Protein 4I90 (pdb70)

Nearest PDB structures (foldseek):
  4f2u-assembly1_A  TM=9.969E-01  e=3.982E-63  Staphylococcus aureus subsp. aureus str. Newman
  4rv3-assembly1_A  TM=9.963E-01  e=3.322E-63  Staphylococcus aureus subsp. aureus str. Newman
  4i9t-assembly1_A  TM=9.973E-01  e=7.2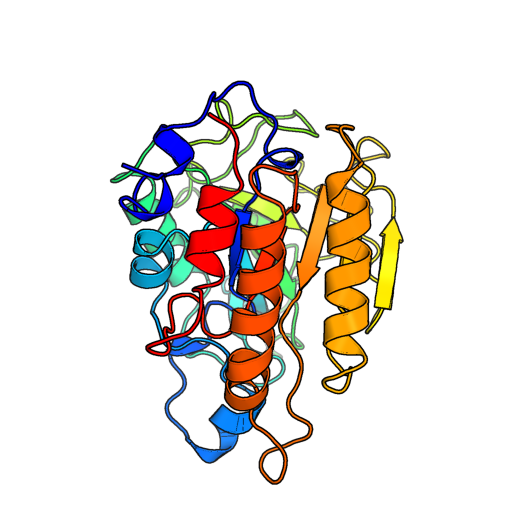92E-63  Staphylococcus aureus subsp. aureus str. Newman
  4f2t-assembly1_A  TM=9.996E-01  e=1.601E-62  Staphylococcus aureus subsp. aureus str. Newman
  4s3g-assembly1_A  TM=9.984E-01  e=2.444E-62  Staphylococcus aureus subsp. aureus str. Newman

B-factor: mean 29.18, std 9.29, range [14.09, 80.5]

Solvent-accessible surface area: 12387 Å² total; per-residue (Å²): 169,56,8,23,140,31,32,54,36,0,1,48,104,16,100,27,46,60,33,0,0,54,0,4,0,0,0,0,25,5,0,0,0,21,33,1,157,65,109,103,60,18,30,78,0,29,0,1,62,54,60,0,46,48,0,0,108,26,0,0,0,1,0,1,0,28,0,57,0,29,27,48,82,74,0,4,2,6,37,22,126,7,85,1,108,13,46,0,16,83,0,0,71,17,0,93,145,3,5,82,56,66,73,60,1,0,0,0,0,1,0,47,92,32,88,99,34,35,115,158,22,115,49,83,8,18,49,0,0,41,72,80,14,28,90,34,112,107,10,124,126,9,5,5,100,26,116,59,32,12,1,27,1,126,59,0,55,25,64,0,0,1,1,0,35,30,27,38,3,145,5,164,8,6,0,0,8,35,92,95,6,16,148,56,39,101,48,24,67,26,109,24,136,3,17,147,40,54,0,35,0,25,0,0,8,16,79,132,22,132,58,99,104,0,15,102,6,0,69,85,6,3,58,102,0,99,118,24,112,67,86,43,17,0,5,0,0,4,2,6,3,46,14,58,24,50,119,115,43,28,5,69,94,9,5,25,116,1,3,12,46,0,0,128,31,3,120,92,49,37,91,20,34,5,0,0,0,0,0,2,16,0,15,77,81,43,130,86,144,45,29,4,3,31,17,0,1,31,3,6,125,141

Organism: Staphylococcus aureus (strain Newman) (NCBI:txid426430)

Radius of gyration: 17.8 Å; Cα contacts (8 Å, |Δi|>4): 716; chains: 1; bounding box: 43×52×42 Å

InterPro domains:
  IPR000909 Phosphatidylinositol-specific phospholipase C, X domain [PF00388] (35-176)
  IPR000909 Phosphatidylinositol-specific phospholipase C, X domain [SM00148] (25-176)
  IPR017946 PLC-like phosphodiesterase, TIM beta/alpha-barrel domain superfamily [G3DSA:3.20.20.190] (11-312)
  IPR017946 PLC-like phosphodiesterase, TIM beta/alpha-barrel domain superfamily [SSF51695] (13-298)
  IPR051057 Phosphoinositide phospholipase C domain-containing protein [PTHR13593] (13-306)

Foldseek 3Di:
DFLQVQQLASLLPDDQQAFPLQALAEAAALQLQLQDDPVLQQLFFHFANDHLLRLNRNNHAEYEFEFAAAELQWTFTGSQVHTSPGTVVVNLVSLLVSCVVRQLGAHEYEYHYRYYYDPNHDDQPQVNCVVNPVVNPVCVPAAQQDQDQGDTSVSGGSHYAYQYHHAAHCRRTHWQDHGGRDDDDPLAFDWDAGPVNQAIETEHCNQADDQVVLLVSLVVLQVVQQPDPDSRYAYEYESFHGFPHSVGGGSVNSLVPSQQVVLVVLVVVAQGRRGYYYGTHQPDDDPPGGGNNSSSSSNHDD

Sequence (302 aa):
DSLSKSPENWMSKLDDGKHLTEINIPGSHDSGSFTLKDPVKSVWAKTQDKDYLTQMKSGVRFFDIRGRASADNMMISVHHGMMVYLHHELGKFLDDAKYYLSSAYPNETTIVMSMKKDYDSDSKVTKTFEEEIFREYYYNNPQYQNLFYTGSNANPTLKEETKGKIVLFNRMGGTYIKSGYGADTSGIQWADNATFETKINNNGSLNNLKVQDEYKDYYDDKKVEAVKNLLAKAKTDSNKDNVYVNFLSVASGGSAFFNSTYYYASYINPEIAKTIKANGKARTGWLIVDYAGYTWPGYDDIVSEIIDSNKL

Structure (mmCIF, N/CA/C/O backbone):
data_4I90
#
_entry.id   4I90
#
_cell.length_a   85.983
_cell.length_b   57.583
_cell.length_c   61.694
_cell.angle_alpha   90.00
_cell.angle_beta   90.00
_cell.angle_gamma   90.00
#
_symmetry.space_group_name_H-M   'P 21 21 21'
#
loop_
_entity.id
_entity.type
_entity.pdbx_description
1 polymer '1-phosphatidylinositol phosphodiesterase'
2 non-polymer 'ACETATE ION'
3 non-polymer 'CHOLINE ION'
4 non-polymer 'CHLORIDE ION'
5 water water
#
loop_
_atom_site.group_PDB
_atom_site.id
_atom_site.type_symbol
_atom_site.label_atom_id
_atom_site.label_alt_id
_atom_site.label_comp_id
_atom_site.label_asym_id
_atom_site.label_entity_id
_atom_site.label_seq_id
_atom_site.pdbx_PDB_ins_code
_atom_site.Cartn_x
_atom_site.Cartn_y
_atom_site.Cartn_z
_atom_site.occupancy
_atom_site.B_iso_or_equiv
_atom_site.auth_seq_id
_atom_site.auth_comp_id
_atom_site.auth_asym_id
_atom_site.auth_atom_id
_atom_site.pdbx_PDB_model_num
ATOM 1 N N . ASP A 1 2 ? -4.514 90.804 6.861 1.00 55.40 2 ASP A N 1
ATOM 2 C CA . ASP A 1 2 ? -3.288 90.101 7.381 1.00 50.11 2 ASP A CA 1
ATOM 3 C C . ASP A 1 2 ? -2.470 89.235 6.353 1.00 49.94 2 ASP A C 1
ATOM 4 O O . ASP A 1 2 ? -3.019 88.489 5.546 1.00 46.34 2 ASP A O 1
ATOM 9 N N . SER A 1 3 ? -1.146 89.327 6.393 1.00 43.19 3 SER A N 1
ATOM 10 C CA . SER A 1 3 ? -0.335 88.476 5.513 1.00 37.65 3 SER A CA 1
ATOM 11 C C . SER A 1 3 ? -0.467 86.977 5.867 1.00 32.14 3 SER A C 1
ATOM 12 O O . SER A 1 3 ? -0.874 86.606 6.977 1.00 32.13 3 SER A O 1
ATOM 15 N N . LEU A 1 4 ? -0.120 86.114 4.905 1.00 33.82 4 LEU A N 1
ATOM 16 C CA . LEU A 1 4 ? -0.312 84.672 5.091 1.00 28.63 4 LEU A CA 1
ATOM 17 C C . LEU A 1 4 ? 0.450 84.123 6.313 1.00 25.02 4 LEU A C 1
ATOM 18 O O . LEU A 1 4 ? -0.002 83.190 6.905 1.00 28.89 4 LEU A O 1
ATOM 23 N N . SER A 1 5 ? 1.640 84.638 6.549 1.00 28.41 5 SER A N 1
ATOM 24 C CA . SER A 1 5 ? 2.498 84.180 7.655 1.00 29.21 5 SER A CA 1
ATOM 25 C C . SER A 1 5 ? 1.942 84.447 9.035 1.00 29.22 5 SER A C 1
ATOM 26 O O . SER A 1 5 ? 2.353 83.810 9.972 1.00 26.21 5 SER A O 1
ATOM 29 N N . LYS A 1 6 ? 0.942 85.327 9.128 1.00 30.17 6 LYS A N 1
ATOM 30 C CA . LYS A 1 6 ? 0.241 85.511 10.413 1.00 32.90 6 LYS A CA 1
ATOM 31 C C . LYS A 1 6 ? -0.634 84.305 10.732 1.00 33.36 6 LYS A C 1
ATOM 32 O O . LYS A 1 6 ? -1.054 84.133 11.889 1.00 36.72 6 LYS A O 1
ATOM 38 N N . SER A 1 7 ? -0.961 83.479 9.751 1.00 30.75 7 SER A N 1
ATOM 39 C CA . SER A 1 7 ? -1.755 82.296 10.083 1.00 30.93 7 SER A CA 1
ATOM 40 C C . SER A 1 7 ? -1.068 81.039 9.514 1.00 29.45 7 SER A C 1
ATOM 41 O O . SER A 1 7 ? -1.544 80.348 8.544 1.00 30.16 7 SER A O 1
ATOM 44 N N . PRO A 1 8 ? 0.100 80.720 10.098 1.00 28.19 8 PRO A N 1
ATOM 45 C CA . PRO A 1 8 ? 0.889 79.615 9.492 1.00 26.14 8 PRO A CA 1
ATOM 46 C C . PRO A 1 8 ? 0.300 78.245 9.642 1.00 25.94 8 PRO A C 1
ATOM 47 O O . PRO A 1 8 ? 0.685 77.332 8.852 1.00 25.79 8 PRO A O 1
ATOM 51 N N . GLU A 1 9 ? -0.685 78.034 10.529 1.00 24.76 9 GLU A N 1
ATOM 52 C CA . GLU A 1 9 ? -1.236 76.732 10.600 1.00 23.14 9 GLU A CA 1
ATOM 53 C C . GLU A 1 9 ? -2.103 76.310 9.385 1.00 23.86 9 GLU A C 1
ATOM 54 O O . GLU A 1 9 ? -2.330 75.087 9.202 1.00 27.61 9 GLU A O 1
ATOM 60 N N . ASN A 1 10 ? -2.591 77.305 8.608 1.00 24.80 10 ASN A N 1
ATOM 61 C CA . ASN A 1 10 ? -3.515 76.972 7.523 1.00 26.26 10 ASN A CA 1
ATOM 62 C C . ASN A 1 10 ? -3.263 77.858 6.304 1.00 25.27 10 ASN A C 1
ATOM 63 O O . ASN A 1 10 ? -4.169 78.224 5.534 1.00 23.90 10 ASN A O 1
ATOM 68 N N . TRP A 1 11 ? -1.985 78.183 6.064 1.00 22.70 11 TRP A N 1
ATOM 69 C CA . TRP A 1 11 ? -1.653 79.067 4.986 1.00 23.75 11 TRP A CA 1
ATOM 70 C C . TRP A 1 11 ? -2.009 78.526 3.578 1.00 22.47 11 TRP A C 1
ATOM 71 O O . TRP A 1 11 ? -2.395 79.335 2.697 1.00 21.15 11 TRP A O 1
ATOM 82 N N . MET A 1 12 ? -1.890 77.203 3.366 1.00 22.69 12 MET A N 1
ATOM 83 C CA . MET A 1 12 ? -2.294 76.630 2.055 1.00 20.34 12 MET A CA 1
ATOM 84 C C . MET A 1 12 ? -3.753 76.773 1.763 1.00 23.29 12 MET A C 1
ATOM 85 O O . MET A 1 12 ? -4.072 76.901 0.560 1.00 22.48 12 MET A O 1
ATOM 90 N N . SER A 1 13 ? -4.536 76.854 2.815 1.00 23.12 13 SER A N 1
ATOM 91 C CA . SER A 1 13 ? -6.004 76.932 2.660 1.00 23.71 13 SER A CA 1
ATOM 92 C C . SER A 1 13 ? -6.309 78.285 2.015 1.00 24.28 13 SER A C 1
ATOM 93 O O . SER A 1 13 ? -7.447 78.427 1.448 1.00 24.69 13 SER A O 1
ATOM 96 N N . LYS A 1 14 ? -5.417 79.282 2.110 1.00 24.03 14 LYS A N 1
ATOM 97 C CA . LYS A 1 14 ? -5.668 80.614 1.515 1.00 23.75 14 LYS A CA 1
ATOM 98 C C . LYS A 1 14 ? -5.294 80.774 0.034 1.00 26.18 14 LYS A C 1
ATOM 99 O O . LYS A 1 14 ? -5.491 81.857 -0.586 1.00 28.01 14 LYS A O 1
ATOM 105 N N . LEU A 1 15 ? -4.696 79.743 -0.554 1.00 23.55 15 LEU A N 1
ATOM 106 C CA . LEU A 1 15 ? -4.193 79.845 -1.918 1.00 25.27 15 LEU A CA 1
ATOM 107 C C . LEU A 1 15 ? -5.233 79.270 -2.863 1.00 24.25 15 LEU A C 1
ATOM 108 O O . LEU A 1 15 ? -6.189 78.573 -2.466 1.00 28.24 15 LEU A O 1
ATOM 113 N N . ASP A 1 16 ? -4.978 79.549 -4.130 1.00 28.04 16 ASP A N 1
ATOM 114 C CA . ASP A 1 16 ? -5.857 79.037 -5.189 1.00 28.01 16 ASP A CA 1
ATOM 115 C C . ASP A 1 16 ? -5.415 77.554 -5.348 1.00 25.45 16 ASP A C 1
ATOM 116 O O . ASP A 1 16 ? -4.269 77.275 -5.711 1.00 27.95 16 ASP A O 1
ATOM 121 N N . ASP A 1 17 ? -6.321 76.609 -5.080 1.00 24.15 17 ASP A N 1
ATOM 122 C CA . ASP A 1 17 ? -5.981 75.157 -5.126 1.00 24.68 17 ASP A CA 1
ATOM 123 C C . ASP A 1 17 ? -5.850 74.598 -6.528 1.00 23.73 17 ASP A C 1
ATOM 124 O O . ASP A 1 17 ? -5.480 73.421 -6.698 1.00 23.35 17 ASP A O 1
ATOM 129 N N . GLY A 1 18 ? -6.050 75.443 -7.562 1.00 27.18 18 GLY A N 1
ATOM 130 C CA . GLY A 1 18 ? -5.675 75.034 -8.914 1.00 27.42 18 GLY A CA 1
ATOM 131 C C . GLY A 1 18 ? -4.176 75.088 -9.209 1.00 26.18 18 GLY A C 1
ATOM 132 O O . GLY A 1 18 ? -3.706 74.580 -10.255 1.00 31.46 18 GLY A O 1
ATOM 133 N N . LYS A 1 19 ? -3.396 75.700 -8.302 1.00 25.78 19 LYS A N 1
ATOM 134 C CA . LYS A 1 19 ? -1.932 75.780 -8.458 1.00 26.72 19 LYS A CA 1
ATOM 135 C C . LYS A 1 19 ? -1.386 74.345 -8.384 1.00 26.79 19 LYS A C 1
ATOM 136 O O . LYS A 1 19 ? -1.850 73.514 -7.587 1.00 24.90 19 LYS A O 1
ATOM 142 N N . HIS A 1 20 ? -0.389 74.064 -9.200 1.00 24.21 20 HIS A N 1
ATOM 143 C CA . HIS A 1 20 ? 0.446 72.871 -9.020 1.00 23.35 20 HIS A CA 1
ATOM 144 C C . HIS A 1 20 ? 1.308 73.059 -7.820 1.00 19.55 20 HIS A C 1
ATOM 145 O O . HIS A 1 20 ? 1.799 74.169 -7.571 1.00 21.83 20 HIS A O 1
ATOM 152 N N . LEU A 1 21 ? 1.617 71.946 -7.137 1.00 20.58 21 LEU A N 1
ATOM 153 C CA . LEU A 1 21 ? 2.443 72.155 -5.899 1.00 21.24 21 LEU A CA 1
ATOM 154 C C . LEU A 1 21 ? 3.789 72.751 -6.216 1.00 19.91 21 LEU A C 1
ATOM 155 O O . LEU A 1 21 ? 4.367 73.431 -5.374 1.00 23.08 21 LEU A O 1
ATOM 160 N N . THR A 1 22 ? 4.317 72.413 -7.413 1.00 20.93 22 THR A N 1
ATOM 161 C CA . THR A 1 22 ? 5.625 72.942 -7.811 1.00 20.08 22 THR A CA 1
ATOM 162 C C . THR A 1 22 ? 5.666 74.458 -7.878 1.00 20.70 22 THR A C 1
ATOM 163 O O . THR A 1 22 ? 6.714 75.061 -7.690 1.00 23.94 22 THR A O 1
ATOM 167 N N . GLU A 1 23 ? 4.484 75.058 -8.085 1.00 22.66 23 GLU A N 1
ATOM 168 C CA . GLU A 1 23 ? 4.377 76.505 -8.184 1.00 23.52 23 GLU A CA 1
ATOM 169 C C . GLU A 1 23 ? 4.185 77.212 -6.857 1.00 22.02 23 GLU A C 1
ATOM 170 O O . GLU A 1 23 ? 4.235 78.479 -6.807 1.00 24.90 23 GLU A O 1
ATOM 176 N N . ILE A 1 24 ? 3.987 76.433 -5.781 1.00 20.26 24 ILE A N 1
ATOM 177 C CA . ILE A 1 24 ? 3.798 76.995 -4.410 1.00 20.80 24 ILE A CA 1
ATOM 178 C C . ILE A 1 24 ? 5.178 77.133 -3.806 1.00 23.33 24 ILE A C 1
ATOM 179 O O . ILE A 1 24 ? 6.047 76.248 -4.038 1.00 21.19 24 ILE A O 1
ATOM 184 N N . ASN A 1 25 ? 5.392 78.210 -3.049 1.00 22.14 25 ASN A N 1
ATOM 185 C CA . ASN A 1 25 ? 6.680 78.437 -2.357 1.00 21.42 25 ASN A CA 1
ATOM 186 C C . ASN A 1 25 ? 6.494 77.793 -0.995 1.00 23.81 25 ASN A C 1
ATOM 187 O O . ASN A 1 25 ? 5.650 78.212 -0.206 1.00 23.10 25 ASN A O 1
ATOM 192 N N . ILE A 1 26 ? 7.218 76.691 -0.774 1.00 21.64 26 ILE A N 1
ATOM 193 C CA . ILE A 1 26 ? 6.954 75.829 0.399 1.00 19.59 26 ILE A CA 1
ATOM 194 C C . ILE A 1 26 ? 8.149 75.855 1.350 1.00 21.48 26 ILE A C 1
ATOM 195 O O . ILE A 1 26 ? 9.261 75.541 0.902 1.00 21.30 26 ILE A O 1
ATOM 200 N N . PRO A 1 27 ? 7.891 76.058 2.630 1.00 19.94 27 PRO A N 1
ATOM 201 C CA . PRO A 1 27 ? 9.035 75.918 3.599 1.00 20.55 27 PRO A CA 1
ATOM 202 C C . PRO A 1 27 ? 9.132 74.427 3.997 1.00 19.54 27 PRO A C 1
ATOM 203 O O . PRO A 1 27 ? 8.097 73.721 4.242 1.00 19.40 27 PRO A O 1
ATOM 207 N N . GLY A 1 28 ? 10.370 73.905 4.001 1.00 19.15 28 GLY A N 1
ATOM 208 C CA . GLY A 1 28 ? 10.562 72.574 4.506 1.00 18.79 28 GLY A CA 1
ATOM 209 C C . GLY A 1 28 ? 11.566 72.563 5.664 1.00 18.87 28 GLY A C 1
ATOM 210 O O . GLY A 1 28 ? 12.295 73.521 5.885 1.00 20.35 28 GLY A O 1
ATOM 211 N N . SER A 1 29 ? 11.628 71.413 6.334 1.00 17.66 29 SER A N 1
ATOM 212 C CA . SER A 1 29 ? 12.626 71.253 7.385 1.00 18.53 29 SER A CA 1
ATOM 213 C C . SER A 1 29 ? 13.577 70.101 7.011 1.00 16.59 29 SER A C 1
ATOM 214 O O . SER A 1 29 ? 13.172 69.004 6.686 1.00 19.20 29 SER A O 1
ATOM 217 N N . HIS A 1 30 ? 14.886 70.401 7.152 1.00 17.94 30 HIS A N 1
ATOM 218 C CA . HIS A 1 30 ? 15.926 69.451 6.860 1.00 17.47 30 HIS A CA 1
ATOM 219 C C . HIS A 1 30 ? 16.122 68.496 8.051 1.00 19.54 30 HIS A C 1
ATOM 220 O O . HIS A 1 30 ? 16.191 68.926 9.198 1.00 20.69 30 HIS A O 1
ATOM 227 N N . ASP A 1 31 ? 16.138 67.192 7.772 1.00 17.98 31 ASP A N 1
ATOM 228 C CA . ASP A 1 31 ? 16.207 66.108 8.824 1.00 19.32 31 ASP A CA 1
ATOM 229 C C . ASP A 1 31 ? 15.238 66.444 9.982 1.00 20.90 31 ASP A C 1
ATOM 230 O O . ASP A 1 31 ? 15.583 66.627 11.172 1.00 21.73 31 ASP A O 1
ATOM 235 N N . SER A 1 32 ? 13.961 66.585 9.568 1.00 20.08 32 SER A N 1
ATOM 236 C CA . SER A 1 32 ? 12.853 67.030 10.376 1.00 20.90 32 SER A CA 1
ATOM 237 C C . SER A 1 32 ? 12.799 66.447 11.759 1.00 20.19 32 SER A C 1
ATOM 238 O O . SER A 1 32 ? 12.399 67.158 12.680 1.00 21.15 32 SER A O 1
ATOM 241 N N . GLY A 1 33 ? 13.096 65.138 11.859 1.00 20.13 33 GLY A N 1
ATOM 242 C CA . GLY A 1 33 ? 12.839 64.416 13.138 1.00 20.62 33 GLY A CA 1
ATOM 243 C C . GLY A 1 33 ? 13.958 64.551 14.164 1.00 22.64 33 GLY A C 1
ATOM 244 O O . GLY A 1 33 ? 13.888 63.858 15.169 1.00 22.98 33 GLY A O 1
ATOM 245 N N . SER A 1 34 ? 14.960 65.375 13.914 1.00 23.21 34 SER A N 1
ATOM 246 C CA . SER A 1 34 ? 16.068 65.458 14.827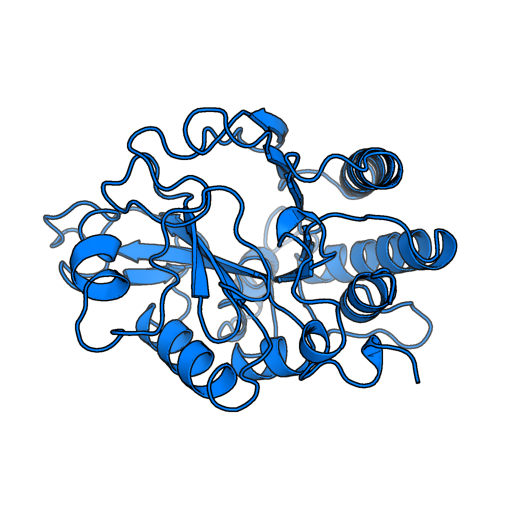 1.00 23.93 34 SER A CA 1
ATOM 247 C C . SER A 1 34 ? 15.800 66.262 16.089 1.00 25.82 34 SER A C 1
ATOM 248 O O . SER A 1 34 ? 16.756 66.494 16.877 1.00 25.41 34 SER A O 1
ATOM 251 N N . PHE A 1 35 ? 14.586 66.788 16.251 1.00 21.08 35 PHE A N 1
ATOM 252 C CA . PHE A 1 35 ? 14.247 67.620 17.447 1.00 23.97 35 PHE A CA 1
ATOM 253 C C . PHE A 1 35 ? 14.398 66.799 18.752 1.00 26.08 35 PHE A C 1
ATOM 254 O O . PHE A 1 35 ? 14.457 67.402 19.832 1.00 26.34 35 PHE A O 1
ATOM 262 N N . THR A 1 36 ? 14.389 65.470 18.623 1.00 23.77 36 THR A N 1
ATOM 263 C CA . THR A 1 36 ? 14.482 64.564 19.805 1.00 23.31 36 THR A CA 1
ATOM 264 C C . THR A 1 36 ? 15.896 64.626 20.459 1.00 25.58 36 THR A C 1
ATOM 265 O O . THR A 1 36 ? 16.039 64.164 21.594 1.00 26.05 36 THR A O 1
ATOM 269 N N . LEU A 1 37 ? 16.908 65.076 19.730 1.00 25.68 37 LEU A N 1
ATOM 270 C CA . LEU A 1 37 ? 18.307 64.950 20.272 1.00 26.74 37 LEU A CA 1
ATOM 271 C C . LEU A 1 37 ? 18.567 65.959 21.405 1.00 28.65 37 LEU A C 1
ATOM 272 O O . LEU A 1 37 ? 18.272 67.144 21.280 1.00 27.86 37 LEU A O 1
ATOM 277 N N . LYS A 1 38 ? 19.187 65.464 22.516 1.00 25.35 38 LYS A N 1
ATOM 278 C CA . LYS A 1 38 ? 19.435 66.265 23.717 1.00 26.65 38 LYS A CA 1
ATOM 279 C C . LYS A 1 38 ? 20.932 66.266 24.128 1.00 27.59 38 LYS A C 1
ATOM 280 O O . LYS A 1 38 ? 21.370 67.150 24.885 1.00 30.04 38 LYS A O 1
ATOM 286 N N . ASP A 1 39 ? 21.702 65.351 23.542 1.00 26.17 39 ASP A N 1
ATOM 287 C CA . ASP A 1 39 ? 23.169 65.236 23.779 1.00 26.77 39 ASP A CA 1
ATOM 288 C C . ASP A 1 39 ? 23.862 66.459 23.211 1.00 29.46 39 ASP A C 1
ATOM 289 O O . ASP A 1 39 ? 23.869 66.646 22.002 1.00 28.62 39 ASP A O 1
ATOM 294 N N . PRO A 1 40 ? 24.461 67.340 24.058 1.00 28.54 40 PRO A N 1
ATOM 295 C CA . PRO A 1 40 ? 24.939 68.577 23.421 1.00 29.02 40 PRO A CA 1
ATOM 296 C C . PRO A 1 40 ? 26.180 68.434 22.592 1.00 31.75 40 PRO A C 1
ATOM 297 O O . PRO A 1 40 ? 26.468 69.307 21.763 1.00 32.53 40 PRO A O 1
ATOM 301 N N . VAL A 1 41 ? 26.927 67.344 22.796 1.00 28.47 41 VAL A N 1
ATOM 302 C CA . VAL A 1 41 ? 28.131 67.156 21.968 1.00 22.23 41 VAL A CA 1
ATOM 303 C C . VAL A 1 41 ? 27.710 66.666 20.556 1.00 25.95 41 VAL A C 1
ATOM 304 O O . VAL A 1 41 ? 28.255 67.148 19.520 1.00 29.11 41 VAL A O 1
ATOM 308 N N . LYS A 1 42 ? 26.839 65.668 20.571 1.00 26.38 42 LYS A N 1
ATOM 309 C CA . LYS A 1 42 ? 26.450 64.994 19.329 1.00 29.26 42 LYS A CA 1
ATOM 310 C C . LYS A 1 42 ? 25.540 66.010 18.625 1.00 28.86 42 LYS A C 1
ATOM 311 O O . LYS A 1 42 ? 25.575 66.082 17.355 1.00 28.90 42 LYS A O 1
ATOM 317 N N . SER A 1 43 ? 24.768 66.787 19.401 1.00 24.88 43 SER A N 1
ATOM 318 C CA . SER A 1 43 ? 23.822 67.783 18.710 1.00 25.78 43 SER A CA 1
ATOM 319 C C . SER A 1 43 ? 24.502 68.833 17.843 1.00 30.56 43 SER A C 1
ATOM 320 O O . SER A 1 43 ? 23.908 69.297 16.863 1.00 25.18 43 SER A O 1
ATOM 323 N N . VAL A 1 44 ? 25.763 69.205 18.116 1.00 26.30 44 VAL A N 1
ATOM 324 C CA . VAL A 1 44 ? 26.500 70.136 17.261 1.00 23.58 44 VAL A CA 1
ATOM 325 C C . VAL A 1 44 ? 26.369 69.820 15.759 1.00 26.86 44 VAL A C 1
ATOM 326 O O . VAL A 1 44 ? 26.171 70.739 14.950 1.00 27.62 44 VAL A O 1
ATOM 330 N N . TRP A 1 45 ? 26.486 68.533 15.436 1.00 25.20 45 TRP A N 1
ATOM 331 C CA . TRP A 1 45 ? 26.497 68.083 14.041 1.00 25.03 45 TRP A CA 1
ATOM 332 C C . TRP A 1 45 ? 25.257 67.294 13.652 1.00 25.22 45 TRP A C 1
ATOM 333 O O . TRP A 1 45 ? 24.978 67.183 12.457 1.00 26.61 45 TRP A O 1
ATOM 344 N N . ALA A 1 46 ? 24.636 66.602 14.609 1.00 24.72 46 ALA A N 1
ATOM 345 C CA . ALA A 1 46 ? 23.532 65.687 14.280 1.00 23.46 46 ALA A CA 1
ATOM 346 C C . ALA A 1 46 ? 22.155 66.327 14.435 1.00 22.56 46 ALA A C 1
ATOM 347 O O . ALA A 1 46 ? 21.176 65.810 13.880 1.00 24.09 46 ALA A O 1
ATOM 349 N N . LYS A 1 47 ? 22.043 67.383 15.221 1.00 22.18 47 LYS A N 1
ATOM 350 C CA . LYS A 1 47 ? 20.724 67.961 15.456 1.00 22.14 47 LYS A CA 1
ATOM 351 C C . LYS A 1 47 ? 20.492 69.141 14.499 1.00 22.55 47 LYS A C 1
ATOM 352 O O . LYS A 1 47 ? 21.386 69.938 14.234 1.00 24.19 47 LYS A O 1
ATOM 358 N N . THR A 1 48 ? 19.271 69.203 13.894 1.00 21.87 48 THR A N 1
ATOM 359 C CA . THR A 1 48 ? 18.980 70.222 12.906 1.00 19.72 48 THR A CA 1
ATOM 360 C C . THR A 1 48 ? 17.619 70.883 13.122 1.00 21.14 48 THR A C 1
ATOM 361 O O . THR A 1 48 ? 17.288 71.798 12.345 1.00 21.52 48 THR A O 1
ATOM 365 N N . GLN A 1 49 ? 16.885 70.479 14.148 1.00 22.92 49 GLN A N 1
ATOM 366 C CA . GLN A 1 49 ? 15.581 71.136 14.472 1.00 21.40 49 GLN A CA 1
ATOM 367 C C . GLN A 1 49 ? 15.405 71.115 15.967 1.00 22.51 49 GLN A C 1
ATOM 368 O O . GLN A 1 49 ? 15.851 70.162 16.650 1.00 23.93 49 GLN A O 1
ATOM 374 N N . ASP A 1 50 ? 14.663 72.078 16.460 1.00 23.68 50 ASP A N 1
ATOM 375 C CA . ASP A 1 50 ? 14.255 71.922 17.869 1.00 25.17 50 ASP A CA 1
ATOM 376 C C . ASP A 1 50 ? 12.752 71.846 18.137 1.00 26.73 50 ASP A C 1
ATOM 377 O O . ASP A 1 50 ? 12.359 71.634 19.309 1.00 30.43 50 ASP A O 1
ATOM 382 N N . LYS A 1 51 ? 11.916 72.002 17.117 1.00 23.03 51 LYS A N 1
ATOM 383 C CA . LYS A 1 51 ? 10.447 71.831 17.238 1.00 24.46 51 LYS A CA 1
ATOM 384 C C . LYS A 1 51 ? 9.988 70.458 16.806 1.00 23.50 51 LYS A C 1
ATOM 385 O O . LYS A 1 51 ? 10.574 69.905 15.862 1.00 23.73 51 LYS A O 1
ATOM 391 N N . ASP A 1 52 ? 8.990 69.882 17.479 1.00 22.40 52 ASP A N 1
ATOM 392 C CA . ASP A 1 52 ? 8.503 68.540 17.103 1.00 21.36 52 ASP A CA 1
ATOM 393 C C . ASP A 1 52 ? 7.675 68.692 15.774 1.00 19.60 52 ASP A C 1
ATOM 394 O O . ASP A 1 52 ? 7.489 69.833 15.256 1.00 22.16 52 ASP A O 1
ATOM 399 N N . TYR A 1 53 ? 7.270 67.542 15.226 1.00 23.12 53 TYR A N 1
ATOM 400 C CA . TYR A 1 53 ? 6.579 67.546 13.923 1.00 21.54 53 TYR A CA 1
ATOM 401 C C . TYR A 1 53 ? 5.323 68.394 13.987 1.00 22.04 53 TYR A C 1
ATOM 402 O O . TYR A 1 53 ? 5.090 69.264 13.067 1.00 22.63 53 TYR A O 1
ATOM 411 N N . LEU A 1 54 ? 4.458 68.171 14.996 1.00 23.35 54 LEU A N 1
ATOM 412 C CA . LEU A 1 54 ? 3.222 68.987 15.025 1.00 23.36 54 LEU A CA 1
ATOM 413 C C . LEU A 1 54 ? 3.473 70.489 15.158 1.00 22.75 54 LEU A C 1
ATOM 414 O O . LEU A 1 54 ? 2.756 71.310 14.586 1.00 23.69 54 LEU A O 1
ATOM 419 N N . THR A 1 55 ? 4.502 70.887 15.910 1.00 21.02 55 THR A N 1
ATOM 420 C CA . THR A 1 55 ? 4.850 72.288 16.103 1.00 21.64 55 THR A CA 1
ATOM 421 C C . THR A 1 55 ? 5.440 72.875 14.798 1.00 21.43 55 THR A C 1
ATOM 422 O O . THR A 1 55 ? 5.084 73.964 14.406 1.00 24.61 55 THR A O 1
ATOM 426 N N . GLN A 1 56 ? 6.261 72.083 14.093 1.00 23.67 56 GLN A N 1
ATOM 427 C CA . GLN A 1 56 ? 6.746 72.507 12.773 1.00 22.76 56 GLN A CA 1
ATOM 428 C C . GLN A 1 56 ? 5.525 72.750 11.853 1.00 21.11 56 GLN A C 1
ATOM 429 O O . GLN A 1 56 ? 5.532 73.749 11.130 1.00 22.39 56 GLN A O 1
ATOM 435 N N . MET A 1 57 ? 4.568 71.843 11.854 1.00 19.82 57 MET A N 1
ATOM 436 C CA . MET A 1 57 ? 3.351 71.980 10.991 1.00 19.92 57 MET A CA 1
ATOM 437 C C . MET A 1 57 ? 2.550 73.256 11.338 1.00 20.52 57 MET A C 1
ATOM 438 O O . MET A 1 57 ? 2.213 74.082 10.456 1.00 22.29 57 MET A O 1
ATOM 443 N N . LYS A 1 58 ? 2.403 73.513 12.646 1.00 22.45 58 LYS A N 1
ATOM 444 C CA . LYS A 1 58 ? 1.625 74.675 13.051 1.00 23.92 58 LYS A CA 1
ATOM 445 C C . LYS A 1 58 ? 2.339 75.934 12.728 1.00 23.36 58 LYS A C 1
ATOM 446 O O . LYS A 1 58 ? 1.738 76.968 12.596 1.00 25.90 58 LYS A O 1
ATOM 452 N N . SER A 1 59 ? 3.693 75.846 12.600 1.00 22.76 59 SER A N 1
ATOM 453 C CA . SER A 1 59 ? 4.556 76.915 12.202 1.00 21.12 59 SER A CA 1
ATOM 454 C C . SER A 1 59 ? 4.672 77.086 10.675 1.00 19.47 59 SER A C 1
ATOM 455 O O . SER A 1 59 ? 5.336 78.034 10.254 1.00 22.39 59 SER A O 1
ATOM 458 N N . GLY A 1 60 ? 3.942 76.241 9.904 1.00 21.41 60 GLY A N 1
ATOM 459 C CA . GLY A 1 60 ? 3.855 76.475 8.445 1.00 22.08 60 GLY A CA 1
ATOM 460 C C . GLY A 1 60 ? 4.741 75.547 7.601 1.00 20.77 60 GLY A C 1
ATOM 461 O O . GLY A 1 60 ? 4.743 75.696 6.362 1.00 20.36 60 GLY A O 1
ATOM 462 N N . VAL A 1 61 ? 5.485 74.616 8.253 1.00 20.03 61 VAL A N 1
ATOM 463 C CA . VAL A 1 61 ? 6.374 73.749 7.432 1.00 20.51 61 VAL A CA 1
ATOM 464 C C . VAL A 1 61 ? 5.527 72.766 6.710 1.00 18.36 61 VAL A C 1
ATOM 465 O O . VAL A 1 61 ? 4.578 72.170 7.319 1.00 19.16 61 VAL A O 1
ATOM 469 N N . ARG A 1 62 ? 5.747 72.601 5.377 1.00 17.50 62 ARG A N 1
ATOM 470 C CA . ARG A 1 62 ? 4.938 71.604 4.701 1.00 18.40 62 ARG A CA 1
ATOM 471 C C . ARG A 1 62 ? 5.753 70.519 3.973 1.00 20.38 62 ARG A C 1
ATOM 472 O O . ARG A 1 62 ? 5.135 69.511 3.514 1.00 22.33 62 ARG A O 1
ATOM 480 N N . PHE A 1 63 ? 7.080 70.692 3.869 1.00 18.48 63 PHE A N 1
ATOM 481 C CA . PHE A 1 63 ? 7.897 69.641 3.234 1.00 17.58 63 PHE A CA 1
ATOM 482 C C . PHE A 1 63 ? 8.747 69.082 4.361 1.00 19.02 63 PHE A C 1
ATOM 483 O O . PHE A 1 63 ? 9.437 69.868 5.088 1.00 18.77 63 PHE A O 1
ATOM 491 N N . PHE A 1 64 ? 8.648 67.799 4.560 1.00 18.15 64 PHE A N 1
ATOM 492 C CA . PHE A 1 64 ? 9.413 67.148 5.631 1.00 18.70 64 PHE A CA 1
ATOM 493 C C . PHE A 1 64 ? 10.430 66.184 4.996 1.00 17.86 64 PHE A C 1
ATOM 494 O O . PHE A 1 64 ? 10.109 65.395 4.154 1.00 20.00 64 PHE A O 1
ATOM 502 N N . ASP A 1 65 ? 11.684 66.346 5.448 1.00 17.17 65 ASP A N 1
ATOM 503 C CA . ASP A 1 65 ? 12.812 65.547 4.959 1.00 17.58 65 ASP A CA 1
ATOM 504 C C . ASP A 1 65 ? 13.017 64.439 5.983 1.00 20.00 65 ASP A C 1
ATOM 505 O O . ASP A 1 65 ? 13.629 64.649 7.020 1.00 19.53 65 ASP A O 1
ATOM 510 N N . ILE A 1 66 ? 12.517 63.256 5.650 1.00 18.04 66 ILE A N 1
ATOM 511 C CA . ILE A 1 66 ? 12.628 62.110 6.517 1.00 19.32 66 ILE A CA 1
ATOM 512 C C . ILE A 1 66 ? 13.662 61.158 5.939 1.00 18.68 66 ILE A C 1
ATOM 513 O O . ILE A 1 66 ? 13.583 60.704 4.763 1.00 18.51 66 ILE A O 1
ATOM 518 N N . ARG A 1 67 ? 14.751 60.920 6.729 1.00 19.78 67 ARG A N 1
ATOM 519 C CA . ARG A 1 67 ? 15.782 60.032 6.295 1.00 19.74 67 ARG A CA 1
ATOM 520 C C . ARG A 1 67 ? 15.807 58.872 7.330 1.00 19.57 67 ARG A C 1
ATOM 521 O O . ARG A 1 67 ? 15.559 59.133 8.508 1.00 22.81 67 ARG A O 1
ATOM 529 N N . GLY A 1 68 ? 16.039 57.632 6.898 1.00 21.67 68 GLY A N 1
ATOM 530 C CA . GLY A 1 68 ? 15.677 56.513 7.776 1.00 22.08 68 GLY A CA 1
ATOM 531 C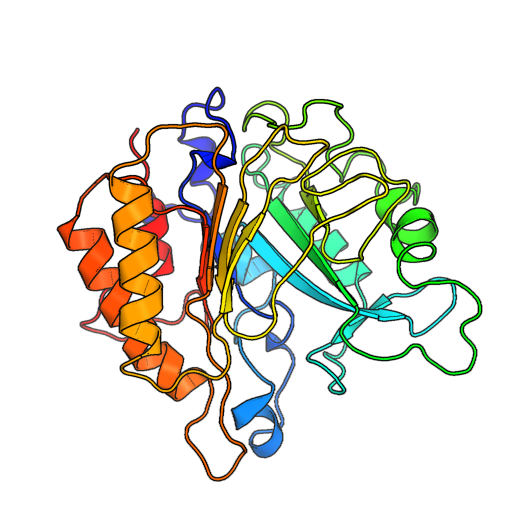 C . GLY A 1 68 ? 16.642 55.384 7.654 1.00 21.45 68 GLY A C 1
ATOM 532 O O . GLY A 1 68 ? 17.514 55.325 6.749 1.00 23.16 68 GLY A O 1
ATOM 533 N N . ARG A 1 69 ? 16.416 54.376 8.522 1.00 20.48 69 ARG A N 1
ATOM 534 C CA . ARG A 1 69 ? 17.182 53.139 8.460 1.00 21.30 69 ARG A CA 1
ATOM 535 C C . ARG A 1 69 ? 16.147 52.051 8.762 1.00 21.59 69 ARG A C 1
ATOM 536 O O . ARG A 1 69 ? 15.299 52.241 9.633 1.00 24.90 69 ARG A O 1
ATOM 544 N N . ALA A 1 70 ? 16.179 50.978 7.957 1.00 23.33 70 ALA A N 1
ATOM 545 C CA . ALA A 1 70 ? 15.306 49.813 8.163 1.00 23.62 70 ALA A CA 1
ATOM 546 C C . ALA A 1 70 ? 15.855 49.097 9.406 1.00 26.82 70 ALA A C 1
ATOM 547 O O . ALA A 1 70 ? 16.996 48.600 9.365 1.00 28.35 70 ALA A O 1
ATOM 549 N N . SER A 1 71 ? 15.076 49.133 10.485 1.00 25.00 71 SER A N 1
ATOM 550 C CA . SER A 1 71 ? 15.516 48.484 11.771 1.00 30.19 71 SER A CA 1
ATOM 551 C C . SER A 1 71 ? 14.861 47.123 11.920 1.00 32.57 71 SER A C 1
ATOM 552 O O . SER A 1 71 ? 15.324 46.326 12.721 1.00 36.53 71 SER A O 1
ATOM 555 N N . ALA A 1 72 ? 13.841 46.824 11.120 1.00 34.96 72 ALA A N 1
ATOM 556 C CA . ALA A 1 72 ? 13.219 45.491 11.114 1.00 36.03 72 ALA A CA 1
ATOM 557 C C . ALA A 1 72 ? 12.540 45.301 9.778 1.00 35.19 72 ALA A C 1
ATOM 558 O O . ALA A 1 72 ? 12.365 46.263 9.020 1.00 30.77 72 ALA A O 1
ATOM 560 N N . ASP A 1 73 ? 12.199 44.063 9.422 1.00 32.25 73 ASP A N 1
ATOM 561 C CA . ASP A 1 73 ? 11.469 43.875 8.150 1.00 33.07 73 ASP A CA 1
ATOM 562 C C . ASP A 1 73 ? 10.137 44.652 8.030 1.00 32.30 73 ASP A C 1
ATOM 563 O O . ASP A 1 73 ? 9.557 44.687 6.946 1.00 32.57 73 ASP A O 1
ATOM 568 N N . ASN A 1 74 ? 9.608 45.187 9.135 1.00 31.31 74 ASN A N 1
ATOM 569 C CA . ASN A 1 74 ? 8.409 45.970 9.083 1.00 32.61 74 ASN A CA 1
ATOM 570 C C . ASN A 1 74 ? 8.532 47.354 9.701 1.00 31.85 74 ASN A C 1
ATOM 571 O O . ASN A 1 74 ? 7.499 47.967 10.076 1.00 30.76 74 ASN A O 1
ATOM 576 N N . MET A 1 75 ? 9.770 47.866 9.870 1.00 29.64 75 MET A N 1
ATOM 577 C CA A MET A 1 75 ? 9.962 49.136 10.580 0.55 30.43 75 MET A CA 1
ATOM 578 C CA B MET A 1 75 ? 9.913 49.165 10.542 0.45 30.38 75 MET A CA 1
ATOM 579 C C . MET A 1 75 ? 11.069 49.963 9.948 1.00 29.22 75 MET A C 1
ATOM 580 O O . MET A 1 75 ? 12.121 49.434 9.669 1.00 26.93 75 MET A O 1
ATOM 589 N N . ILE A 1 76 ? 10.789 51.243 9.761 1.00 24.45 76 ILE A N 1
ATOM 590 C CA . ILE A 1 76 ? 11.834 52.239 9.385 1.00 23.02 76 ILE A CA 1
ATOM 591 C C . ILE A 1 76 ? 11.993 53.150 10.579 1.00 20.25 76 ILE A C 1
ATOM 592 O O . ILE A 1 76 ? 11.031 53.735 11.113 1.00 22.87 76 ILE A O 1
ATOM 597 N N . SER A 1 77 ? 13.229 53.304 11.063 1.00 22.05 77 SER A N 1
ATOM 598 C CA . SER A 1 77 ? 13.591 54.203 12.127 1.00 23.21 77 SER A CA 1
ATOM 599 C C . SER A 1 77 ? 14.083 55.507 11.530 1.00 21.82 77 SER A C 1
ATOM 600 O O . SER A 1 77 ? 14.802 55.483 10.502 1.00 24.99 77 SER A O 1
ATOM 603 N N . VAL A 1 78 ? 13.773 56.608 12.187 1.00 20.49 78 VAL A N 1
ATOM 604 C CA . VAL A 1 78 ? 14.150 57.927 11.642 1.00 20.46 78 VAL A CA 1
ATOM 605 C C . VAL A 1 78 ? 15.585 58.244 12.111 1.00 22.39 78 VAL A C 1
ATOM 606 O O . VAL A 1 78 ? 15.882 58.052 13.297 1.00 22.89 78 VAL A O 1
ATOM 610 N N . HIS A 1 79 ? 16.448 58.673 11.195 1.00 22.44 79 HIS A N 1
ATOM 611 C CA . HIS A 1 79 ? 17.952 58.827 11.404 1.00 21.00 79 HIS A CA 1
ATOM 612 C C . HIS A 1 79 ? 18.508 60.053 10.817 1.00 23.06 79 HIS A C 1
ATOM 613 O O . HIS A 1 79 ? 18.002 60.604 9.838 1.00 22.77 79 HIS A O 1
ATOM 620 N N . HIS A 1 80 ? 19.622 60.483 11.384 1.00 23.81 80 HIS A N 1
ATOM 621 C CA . HIS A 1 80 ? 20.556 61.437 10.766 1.00 23.81 80 HIS A CA 1
ATOM 622 C C . HIS A 1 80 ? 21.800 60.594 10.569 1.00 25.12 80 HIS A C 1
ATOM 623 O O . HIS A 1 80 ? 22.557 60.404 11.514 1.00 24.94 80 HIS A O 1
ATOM 630 N N . GLY A 1 81 ? 21.991 60.041 9.389 1.00 24.79 81 GLY A N 1
ATOM 631 C CA . GLY A 1 81 ? 23.071 59.032 9.143 1.00 24.09 81 GLY A CA 1
ATOM 632 C C . GLY A 1 81 ? 23.023 57.907 10.142 1.00 25.05 81 GLY A C 1
ATOM 633 O O . GLY A 1 81 ? 21.989 57.289 10.337 1.00 26.62 81 GLY A O 1
ATOM 634 N N . MET A 1 82 ? 24.166 57.642 10.821 1.00 24.43 82 MET A N 1
ATOM 635 C CA A MET A 1 82 ? 24.287 56.628 11.885 0.52 28.56 82 MET A CA 1
ATOM 636 C CA B MET A 1 82 ? 24.173 56.566 11.811 0.48 28.40 82 MET A CA 1
ATOM 637 C C . MET A 1 82 ? 23.405 56.921 13.105 1.00 27.85 82 MET A C 1
ATOM 638 O O . MET A 1 82 ? 23.054 56.011 13.867 1.00 30.12 82 MET A O 1
ATOM 647 N N . VAL A 1 83 ? 23.072 58.208 13.321 1.00 24.22 83 VAL A N 1
ATOM 648 C CA . VAL A 1 83 ? 22.424 58.647 14.548 1.00 24.18 83 VAL A CA 1
ATOM 649 C C . VAL A 1 83 ? 20.919 58.364 14.546 1.00 24.10 83 VAL A C 1
ATOM 650 O O . VAL A 1 83 ? 20.172 58.958 13.737 1.00 25.57 83 VAL A O 1
ATOM 654 N N . TYR A 1 84 ? 20.477 57.477 15.436 1.00 23.01 84 TYR A N 1
ATOM 655 C CA . TYR A 1 84 ? 19.040 57.212 15.606 1.00 24.75 84 TYR A CA 1
ATOM 656 C C . TYR A 1 84 ? 18.332 58.376 16.260 1.00 25.40 84 TYR A C 1
ATOM 657 O O . TYR A 1 84 ? 18.806 58.998 17.245 1.00 27.49 84 TYR A O 1
ATOM 666 N N . LEU A 1 85 ? 17.134 58.715 15.713 1.00 23.87 85 LEU A N 1
ATOM 667 C CA . LEU A 1 85 ? 16.417 59.912 16.196 1.00 22.91 85 LEU A CA 1
ATOM 668 C C . LEU A 1 85 ? 15.260 59.594 17.166 1.00 23.23 85 LEU A C 1
ATOM 669 O O . LEU A 1 85 ? 14.369 60.438 17.385 1.00 24.15 85 LEU A O 1
ATOM 674 N N . HIS A 1 86 ? 15.285 58.356 17.712 1.00 25.05 86 HIS A N 1
ATOM 675 C CA . HIS A 1 86 ? 14.479 57.994 18.891 1.00 25.52 86 HIS A CA 1
ATOM 676 C C . HIS A 1 86 ? 13.045 57.676 18.536 1.00 26.22 86 HIS A C 1
ATOM 677 O O . HIS A 1 86 ? 12.186 57.520 19.403 1.00 29.37 86 HIS A O 1
ATOM 684 N N . HIS A 1 87 ? 12.756 57.600 17.239 1.00 23.57 87 HIS A N 1
ATOM 685 C CA . HIS A 1 87 ? 11.396 57.305 16.777 1.00 22.37 87 HIS A CA 1
ATOM 686 C C . HIS A 1 87 ? 11.361 56.558 15.441 1.00 22.65 87 HIS A C 1
ATOM 687 O O . HIS A 1 87 ? 12.318 56.617 14.668 1.00 23.82 87 HIS A O 1
ATOM 694 N N . GLU A 1 88 ? 10.256 55.864 15.165 1.00 25.22 88 GLU A N 1
ATOM 695 C CA . GLU A 1 88 ? 10.087 55.185 13.846 1.00 23.46 88 GLU A CA 1
ATOM 696 C C . GLU A 1 88 ? 9.141 56.042 13.014 1.00 20.33 88 GLU A C 1
ATOM 697 O O . GLU A 1 88 ? 8.536 57.016 13.500 1.00 23.84 88 GLU A O 1
ATOM 703 N N . LEU A 1 89 ? 9.083 55.679 11.729 1.00 21.90 89 LEU A N 1
ATOM 704 C CA . LEU A 1 89 ? 8.363 56.480 10.750 1.00 19.69 89 LEU A CA 1
ATOM 705 C C . LEU A 1 89 ? 6.866 56.614 11.103 1.00 20.37 89 LEU A C 1
ATOM 706 O O . LEU A 1 89 ? 6.263 57.682 10.831 1.00 21.27 89 LEU A O 1
ATOM 711 N N . GLY A 1 90 ? 6.285 55.572 11.742 1.00 22.60 90 GLY A N 1
ATOM 712 C CA . GLY A 1 90 ? 4.844 55.748 12.154 1.00 21.80 90 GLY A CA 1
ATOM 713 C C . GLY A 1 90 ? 4.536 56.938 13.001 1.00 24.02 90 GLY A C 1
ATOM 714 O O . GLY A 1 90 ? 3.432 57.433 12.953 1.00 26.05 90 GLY A O 1
ATOM 715 N N . LYS A 1 91 ? 5.491 57.449 13.782 1.00 23.04 91 LYS A N 1
ATOM 716 C CA . LYS A 1 91 ? 5.247 58.582 14.573 1.00 24.62 91 LYS A CA 1
ATOM 717 C C . LYS A 1 91 ? 5.069 59.833 13.720 1.00 26.05 91 LYS A C 1
ATOM 718 O O . LYS A 1 91 ? 4.168 60.643 13.996 1.00 24.41 91 LYS A O 1
ATOM 724 N N . PHE A 1 92 ? 5.921 59.994 12.689 1.00 23.42 92 PHE A N 1
ATOM 725 C CA . PHE A 1 92 ? 5.715 61.081 11.796 1.00 21.92 92 PHE A CA 1
ATOM 726 C C . PHE A 1 92 ? 4.334 60.966 11.067 1.00 21.82 92 PHE A C 1
ATOM 727 O O . PHE A 1 92 ? 3.581 61.952 10.924 1.00 22.84 92 PHE A O 1
ATOM 735 N N . LEU A 1 93 ? 4.067 59.804 10.554 1.00 21.14 93 LEU A N 1
ATOM 736 C CA . LEU A 1 93 ? 2.813 59.611 9.785 1.00 22.99 93 LEU A CA 1
ATOM 737 C C . LEU A 1 93 ? 1.592 59.841 10.671 1.00 25.34 93 LEU A C 1
ATOM 738 O O . LEU A 1 93 ? 0.631 60.454 10.229 1.00 22.95 93 LEU A O 1
ATOM 743 N N . ASP A 1 94 ? 1.657 59.405 11.926 1.00 23.53 94 ASP A N 1
ATOM 744 C CA . ASP A 1 94 ? 0.569 59.640 12.876 1.00 26.44 94 ASP A CA 1
ATOM 745 C C . ASP A 1 94 ? 0.330 61.128 13.169 1.00 28.06 94 ASP A C 1
ATOM 746 O O . ASP A 1 94 ? -0.815 61.575 13.244 1.00 24.88 94 ASP A O 1
ATOM 751 N N . ASP A 1 95 ? 1.411 61.887 13.331 1.00 23.51 95 ASP A N 1
ATOM 752 C CA . ASP A 1 95 ? 1.333 63.297 13.550 1.00 25.57 95 ASP A CA 1
ATOM 753 C C . ASP A 1 95 ? 0.853 63.986 12.287 1.00 24.24 95 ASP A C 1
ATOM 754 O O . ASP A 1 95 ? 0.031 64.897 12.371 1.00 22.92 95 ASP A O 1
ATOM 759 N N . ALA A 1 96 ? 1.365 63.558 11.127 1.00 23.15 96 ALA A N 1
ATOM 760 C CA . ALA A 1 96 ? 0.866 64.177 9.891 1.00 20.52 96 ALA A CA 1
ATOM 761 C C . ALA A 1 96 ? -0.637 63.945 9.689 1.00 21.73 96 ALA A C 1
ATOM 762 O O . ALA A 1 96 ? -1.311 64.937 9.270 1.00 22.90 96 ALA A O 1
ATOM 764 N N . LYS A 1 97 ? -1.088 62.708 9.867 1.00 23.62 97 LYS A N 1
ATOM 765 C CA . LYS A 1 97 ? -2.522 62.314 9.777 1.00 23.48 97 LYS A CA 1
ATOM 766 C C . LYS A 1 97 ? -3.380 63.193 10.689 1.00 27.60 97 LYS A C 1
ATOM 767 O O . LYS A 1 97 ? -4.359 63.788 10.276 1.00 25.35 97 LYS A O 1
ATOM 773 N N . TYR A 1 98 ? -2.943 63.339 11.930 1.00 26.93 98 TYR A N 1
ATOM 774 C CA . TYR A 1 98 ? -3.658 64.161 12.905 1.00 27.88 98 TYR A CA 1
ATOM 775 C C . TYR A 1 98 ? -3.712 65.617 12.421 1.00 26.26 98 TYR A C 1
ATOM 776 O O . TYR A 1 98 ? -4.796 66.296 12.425 1.00 25.54 98 TYR A O 1
ATOM 785 N N . TYR A 1 99 ? -2.578 66.177 11.945 1.00 22.97 99 TYR A N 1
ATOM 786 C CA . TYR A 1 99 ? -2.587 67.562 11.518 1.00 21.85 99 TYR A CA 1
ATOM 787 C C . TYR A 1 99 ? -3.511 67.815 10.265 1.00 21.52 99 TYR A C 1
ATOM 788 O O . TYR A 1 99 ? -4.161 68.887 10.195 1.00 21.56 99 TYR A O 1
ATOM 797 N N . LEU A 1 100 ? -3.436 66.895 9.309 1.00 22.91 100 LEU A N 1
ATOM 798 C CA . LEU A 1 100 ? -4.103 67.078 8.013 1.00 22.46 100 LEU A CA 1
ATOM 799 C C . LEU A 1 100 ? -5.632 66.906 8.284 1.00 25.18 100 LEU A C 1
ATOM 800 O O . LEU A 1 100 ? -6.467 67.497 7.576 1.00 28.29 100 LEU A O 1
ATOM 805 N N . SER A 1 101 ? -5.997 66.131 9.301 1.00 23.99 101 SER A N 1
ATOM 806 C CA A SER A 1 101 ? -7.435 66.045 9.679 0.70 27.69 101 SER A CA 1
ATOM 807 C CA B SER A 1 101 ? -7.441 66.077 9.669 0.30 25.57 101 SER A CA 1
ATOM 808 C C . SER A 1 101 ? -7.892 67.420 10.266 1.00 29.17 101 SER A C 1
ATOM 809 O O . SER A 1 101 ? -9.015 67.946 9.963 1.00 28.41 101 SER A O 1
ATOM 814 N N . ALA A 1 102 ? -7.015 68.059 11.051 1.00 24.73 102 ALA A N 1
ATOM 815 C CA . ALA A 1 102 ? -7.392 69.320 11.673 1.00 26.57 102 ALA A CA 1
ATOM 816 C C . ALA A 1 102 ? -7.366 70.472 10.660 1.00 26.73 102 ALA A C 1
ATOM 817 O O . ALA A 1 102 ? -8.064 71.461 10.831 1.00 27.07 102 ALA A O 1
ATOM 819 N N . TYR A 1 103 ? -6.499 70.384 9.605 1.00 24.58 103 TYR A N 1
ATOM 820 C CA . TYR A 1 103 ? -6.246 71.473 8.694 1.00 25.03 103 TYR A CA 1
ATOM 821 C C . TYR A 1 103 ? -6.310 70.803 7.317 1.00 24.47 103 TYR A C 1
ATOM 822 O O . TYR A 1 103 ? -5.277 70.496 6.696 1.00 24.43 103 TYR A O 1
ATOM 831 N N . PRO A 1 104 ? -7.518 70.498 6.822 1.00 25.03 104 PRO A N 1
ATOM 832 C CA . PRO A 1 104 ? -7.642 69.569 5.718 1.00 25.50 104 PRO A CA 1
ATOM 833 C C . PRO A 1 104 ? -7.361 70.178 4.376 1.00 24.54 104 PRO A C 1
ATOM 834 O O . PRO A 1 104 ? -7.388 69.461 3.381 1.00 24.83 104 PRO A O 1
ATOM 838 N N . ASN A 1 105 ? -7.080 71.458 4.326 1.00 21.62 105 ASN A N 1
ATOM 839 C CA . ASN A 1 105 ? -6.790 72.122 3.025 1.00 21.21 105 ASN A CA 1
ATOM 840 C C . ASN A 1 105 ? -5.300 72.420 2.782 1.00 21.83 105 ASN A C 1
ATOM 841 O O . ASN A 1 105 ? -4.921 73.234 1.906 1.00 22.98 105 ASN A O 1
ATOM 846 N N . GLU A 1 106 ? -4.516 71.862 3.720 1.00 20.92 106 GLU A N 1
ATOM 847 C CA . GLU A 1 106 ? -3.006 71.820 3.528 1.00 20.11 106 GLU A CA 1
ATOM 848 C C . GLU A 1 106 ? -2.623 70.461 2.907 1.00 18.69 106 GLU A C 1
ATOM 849 O O . GLU A 1 106 ? -3.231 69.416 3.095 1.00 20.50 106 GLU A O 1
ATOM 855 N N . THR A 1 107 ? -1.478 70.499 2.204 1.00 19.76 107 THR A N 1
ATOM 856 C CA A THR A 1 107 ? -0.875 69.242 1.796 0.70 20.59 107 THR A CA 1
ATOM 857 C CA B THR A 1 107 ? -0.802 69.323 1.671 0.30 18.08 107 THR A CA 1
ATOM 858 C C . THR A 1 107 ? 0.540 69.200 2.434 1.00 19.10 107 THR A C 1
ATOM 859 O O . THR A 1 107 ? 1.180 70.260 2.687 1.00 20.08 107 THR A O 1
ATOM 866 N N . ILE A 1 108 ? 0.975 67.973 2.685 1.00 18.71 108 ILE A N 1
ATOM 867 C CA . ILE A 1 108 ? 2.382 67.742 3.200 1.00 18.37 108 ILE A CA 1
ATOM 868 C C . ILE A 1 108 ? 3.113 67.004 2.080 1.00 19.10 108 ILE A C 1
ATOM 869 O O . ILE A 1 108 ? 2.618 66.024 1.505 1.00 19.87 108 ILE A O 1
ATOM 874 N N . VAL A 1 109 ? 4.354 67.453 1.818 1.00 18.14 109 VAL A N 1
ATOM 875 C CA . VAL A 1 109 ? 5.238 66.679 0.902 1.00 17.78 109 VAL A CA 1
ATOM 876 C C . VAL A 1 109 ? 6.279 66.008 1.811 1.00 17.77 109 VAL A C 1
ATOM 877 O O . VAL A 1 109 ? 6.918 66.707 2.621 1.00 19.13 109 VAL A O 1
ATOM 881 N N . MET A 1 110 ? 6.395 64.687 1.718 1.00 17.63 110 MET A N 1
ATOM 882 C CA . MET A 1 110 ? 7.280 63.915 2.585 1.00 16.99 110 MET A CA 1
ATOM 883 C C . MET A 1 110 ? 8.367 63.286 1.678 1.00 18.85 110 MET A C 1
ATOM 884 O O . MET A 1 110 ? 8.065 62.374 0.912 1.00 17.61 110 MET A O 1
ATOM 889 N N . SER A 1 111 ? 9.612 63.738 1.871 1.00 17.46 111 SER A N 1
ATOM 890 C CA . SER A 1 111 ? 10.758 63.124 1.209 1.00 18.36 111 SER A CA 1
ATOM 891 C C . SER A 1 111 ? 11.146 61.894 2.064 1.00 18.46 111 SER A C 1
ATOM 892 O O . SER A 1 111 ? 11.106 61.963 3.315 1.00 17.68 111 SER A O 1
ATOM 895 N N . MET A 1 112 ? 11.513 60.791 1.389 1.00 16.40 112 MET A N 1
ATOM 896 C CA . MET A 1 112 ? 11.866 59.522 2.053 1.00 17.75 112 MET A CA 1
ATOM 897 C C . MET A 1 112 ? 13.197 59.066 1.445 1.00 18.45 112 MET A C 1
ATOM 898 O O . MET A 1 112 ? 13.273 58.864 0.206 1.00 19.70 112 MET A O 1
ATOM 903 N N . LYS A 1 113 ? 14.208 58.889 2.303 1.00 18.17 113 LYS A N 1
ATOM 904 C CA . LYS A 1 113 ? 15.573 58.519 1.873 1.00 19.19 113 LYS A CA 1
ATOM 905 C C . LYS A 1 113 ? 16.110 57.513 2.850 1.00 19.85 113 LYS A C 1
ATOM 906 O O . LYS A 1 113 ? 15.860 57.644 4.070 1.00 20.13 113 LYS A O 1
ATOM 912 N N . LYS A 1 114 ? 16.945 56.572 2.362 1.00 18.97 114 LYS A N 1
ATOM 913 C CA . LYS A 1 114 ? 17.690 55.672 3.269 1.00 20.54 114 LYS A CA 1
ATOM 914 C C . LYS A 1 114 ? 18.976 56.357 3.623 1.00 21.22 114 LYS A C 1
ATOM 915 O O . LYS A 1 114 ? 19.723 56.786 2.729 1.00 22.61 114 LYS A O 1
ATOM 921 N N . ASP A 1 115 ? 19.238 56.506 4.930 1.00 21.49 115 ASP A N 1
ATOM 922 C CA . ASP A 1 115 ? 20.417 57.273 5.376 1.00 22.81 115 ASP A CA 1
ATOM 923 C C . ASP A 1 115 ? 21.452 56.365 6.032 1.00 25.87 115 ASP A C 1
ATOM 924 O O . ASP A 1 115 ? 22.532 56.859 6.365 1.00 25.97 115 ASP A O 1
ATOM 929 N N . TYR A 1 116 ? 21.169 55.069 6.197 1.00 23.05 116 TYR A N 1
ATOM 930 C CA . TYR A 1 116 ? 22.180 54.215 6.856 1.00 25.41 116 TYR A CA 1
ATOM 931 C C . TYR A 1 116 ? 21.835 52.773 6.594 1.00 29.07 116 TYR A C 1
ATOM 932 O O . TYR A 1 116 ? 20.674 52.406 6.412 1.00 25.25 116 TYR A O 1
ATOM 941 N N . ASP A 1 117 ? 22.827 51.906 6.657 1.00 24.93 117 ASP A N 1
ATOM 942 C CA . ASP A 1 117 ? 22.566 50.459 6.398 1.00 26.42 117 ASP A CA 1
ATOM 943 C C . ASP A 1 117 ? 21.623 49.823 7.300 1.00 24.09 117 ASP A C 1
ATOM 944 O O . ASP A 1 117 ? 21.555 50.136 8.473 1.00 27.07 117 ASP A O 1
ATOM 949 N N . SER A 1 118 ? 20.879 48.872 6.772 1.00 29.09 118 SER A N 1
ATOM 950 C CA . SER A 1 118 ? 19.852 48.169 7.560 1.00 29.32 118 SER A CA 1
ATOM 951 C C . SER A 1 118 ? 20.377 47.325 8.730 1.00 33.26 118 SER A C 1
ATOM 952 O O . SER A 1 118 ? 21.519 46.877 8.689 1.00 31.20 118 SER A O 1
ATOM 955 N N . ASP A 1 119 ? 19.539 47.124 9.721 1.00 30.80 119 ASP A N 1
ATOM 956 C CA . ASP A 1 119 ? 19.864 46.232 10.851 1.00 37.27 119 ASP A CA 1
ATOM 957 C C . ASP A 1 119 ? 20.175 44.863 10.245 1.00 36.48 119 ASP A C 1
ATOM 958 O O . ASP A 1 119 ? 19.619 44.486 9.196 1.00 34.41 119 ASP A O 1
ATOM 963 N N . SER A 1 120 ? 21.093 44.127 10.889 1.00 41.97 120 SER A N 1
ATOM 964 C CA . SER A 1 120 ? 21.609 42.857 10.335 1.00 40.96 120 SER A CA 1
ATOM 965 C C . SER A 1 120 ? 20.512 41.774 10.139 1.00 42.30 120 SER A C 1
ATOM 966 O O . SER A 1 120 ? 20.597 40.971 9.230 1.00 42.58 120 SER A O 1
ATOM 969 N N . LYS A 1 121 ? 19.456 41.827 10.952 1.00 45.24 121 LYS A N 1
ATOM 970 C CA . LYS A 1 121 ? 18.311 40.913 10.818 1.00 48.46 121 LYS A CA 1
ATOM 971 C C . LYS A 1 121 ? 17.401 41.203 9.632 1.00 46.58 121 LYS A C 1
ATOM 972 O O . LYS A 1 121 ? 16.589 40.338 9.246 1.00 47.12 121 LYS A O 1
ATOM 978 N N . VAL A 1 122 ? 17.540 42.392 9.020 1.00 42.67 122 VAL A N 1
ATOM 979 C CA . VAL A 1 122 ? 16.608 42.790 7.951 1.00 32.93 122 VAL A CA 1
ATOM 980 C C . VAL A 1 122 ? 16.880 41.977 6.716 1.00 35.83 122 VAL A C 1
ATOM 981 O O . VAL A 1 122 ? 18.035 41.762 6.392 1.00 35.97 122 VAL A O 1
ATOM 985 N N . THR A 1 123 ? 15.814 41.530 6.027 1.00 33.56 123 THR A N 1
ATOM 986 C CA . THR A 1 123 ? 15.936 40.759 4.787 1.00 32.65 123 THR A CA 1
ATOM 987 C C . THR A 1 123 ? 15.375 41.402 3.556 1.00 33.10 123 THR A C 1
ATOM 988 O O . THR A 1 123 ? 15.568 40.890 2.489 1.00 34.63 123 THR A O 1
ATOM 992 N N . LYS A 1 124 ? 14.690 42.540 3.713 1.00 31.42 124 LYS A N 1
ATOM 993 C CA . LYS A 1 124 ? 13.970 43.160 2.627 1.00 29.12 124 LYS A CA 1
ATOM 994 C C . LYS A 1 124 ? 14.718 44.476 2.326 1.00 27.58 124 LYS A C 1
ATOM 995 O O . LYS A 1 124 ? 15.434 44.988 3.168 1.00 28.72 124 LYS A O 1
ATOM 1001 N N . THR A 1 125 ? 14.567 44.969 1.127 1.00 27.04 125 THR A N 1
ATOM 1002 C CA . THR A 1 125 ? 15.129 46.321 0.813 1.00 26.76 125 THR A CA 1
ATOM 1003 C C . THR A 1 125 ? 14.360 47.416 1.573 1.00 26.92 125 THR A C 1
ATOM 1004 O O . THR A 1 125 ? 13.175 47.222 1.956 1.00 25.12 125 THR A O 1
ATOM 1008 N N . PHE A 1 126 ? 15.014 48.583 1.739 1.00 24.31 126 PHE A N 1
ATOM 1009 C CA . PHE A 1 126 ? 14.367 49.765 2.420 1.00 22.60 126 PHE A CA 1
ATOM 1010 C C . PHE A 1 126 ? 13.111 50.135 1.583 1.00 21.44 126 PHE A C 1
ATOM 1011 O O . PHE A 1 126 ? 12.002 50.421 2.136 1.00 23.11 126 PHE A O 1
ATOM 1019 N N . GLU A 1 127 ? 13.236 50.146 0.255 1.00 21.95 127 GLU A N 1
ATOM 1020 C CA . GLU A 1 127 ? 12.054 50.460 -0.578 1.00 23.20 127 GLU A CA 1
ATOM 1021 C C . GLU A 1 127 ? 10.893 49.479 -0.407 1.00 23.75 127 GLU A C 1
ATOM 1022 O O . GLU A 1 127 ? 9.751 49.915 -0.290 1.00 24.50 127 GLU A O 1
ATOM 1028 N N . GLU A 1 128 ? 11.172 48.150 -0.348 1.00 24.53 128 GLU A N 1
ATOM 1029 C CA A GLU A 1 128 ? 10.151 47.120 -0.069 0.50 23.73 128 GLU A CA 1
ATOM 1030 C CA B GLU A 1 128 ? 10.070 47.206 -0.154 0.50 23.63 128 GLU A CA 1
ATOM 1031 C C . GLU A 1 128 ? 9.439 47.385 1.234 1.00 23.19 128 GLU A C 1
ATOM 1032 O O . GLU A 1 128 ? 8.196 47.324 1.351 1.00 25.52 128 GLU A O 1
ATOM 1043 N N . ILE A 1 129 ? 10.250 47.684 2.278 1.00 22.40 129 ILE A N 1
ATOM 1044 C CA . ILE A 1 129 ? 9.686 47.940 3.592 1.00 23.00 129 ILE A CA 1
ATOM 1045 C C . ILE A 1 129 ? 8.793 49.173 3.584 1.00 26.37 129 ILE A C 1
ATOM 1046 O O . ILE A 1 129 ? 7.705 49.171 4.133 1.00 24.66 129 ILE A O 1
ATOM 1051 N N . PHE A 1 130 ? 9.274 50.290 3.027 1.00 21.10 130 PHE A N 1
ATOM 1052 C CA . PHE A 1 130 ? 8.411 51.419 2.994 1.00 21.49 130 PHE A CA 1
ATOM 1053 C C . PHE A 1 130 ? 7.115 51.107 2.191 1.00 23.11 130 PHE A C 1
ATOM 1054 O O . PHE A 1 130 ? 6.006 51.522 2.598 1.00 23.91 130 PHE A O 1
ATOM 1062 N N . ARG A 1 131 ? 7.268 50.502 1.007 1.00 24.95 131 ARG A N 1
ATOM 1063 C CA . ARG A 1 131 ? 6.111 50.263 0.148 1.00 25.77 131 ARG A CA 1
ATOM 1064 C C . ARG A 1 131 ? 5.070 49.322 0.845 1.00 27.93 131 ARG A C 1
ATOM 1065 O O . ARG A 1 131 ? 3.874 49.650 0.900 1.00 25.90 131 ARG A O 1
ATOM 1073 N N . GLU A 1 132 ? 5.533 48.193 1.364 1.00 26.48 132 GLU A N 1
ATOM 1074 C CA . GLU A 1 132 ? 4.578 47.232 1.892 1.00 28.72 132 GLU A CA 1
ATOM 1075 C C . GLU A 1 132 ? 4.065 47.561 3.310 1.00 28.73 132 GLU A C 1
ATOM 1076 O O . GLU A 1 132 ? 2.893 47.281 3.624 1.00 27.83 132 GLU A O 1
ATOM 1082 N N . TYR A 1 133 ? 4.859 48.229 4.147 1.00 25.87 133 TYR A N 1
ATOM 1083 C CA . TYR A 1 133 ? 4.520 48.399 5.582 1.00 25.72 133 TYR A CA 1
ATOM 1084 C C . TYR A 1 133 ? 4.133 49.809 5.966 1.00 24.50 133 TYR A C 1
ATOM 1085 O O . TYR A 1 133 ? 3.725 50.088 7.122 1.00 26.97 133 TYR A O 1
ATOM 1094 N N . TYR A 1 134 ? 4.272 50.715 5.013 1.00 20.96 134 TYR A N 1
ATOM 1095 C CA . TYR A 1 134 ? 3.819 52.080 5.213 1.00 20.95 134 TYR A CA 1
ATOM 1096 C C . TYR A 1 134 ? 2.883 52.457 4.095 1.00 21.39 134 TYR A C 1
ATOM 1097 O O . TYR A 1 134 ? 1.657 52.687 4.377 1.00 24.00 134 TYR A O 1
ATOM 1106 N N . TYR A 1 135 ? 3.405 52.610 2.865 1.00 21.65 135 TYR A N 1
ATOM 1107 C CA . TYR A 1 135 ? 2.602 53.195 1.813 1.00 23.09 135 TYR A CA 1
ATOM 1108 C C . TYR A 1 135 ? 1.325 52.388 1.611 1.00 25.97 135 TYR A C 1
ATOM 1109 O O . TYR A 1 135 ? 0.239 52.968 1.455 1.00 26.32 135 TYR A O 1
ATOM 1118 N N . ASN A 1 136 ? 1.475 51.076 1.533 1.00 26.79 136 ASN A N 1
ATOM 1119 C CA . ASN A 1 136 ? 0.309 50.120 1.383 1.00 29.35 136 ASN A CA 1
ATOM 1120 C C . ASN A 1 136 ? -0.255 49.529 2.653 1.00 34.35 136 ASN A C 1
ATOM 1121 O O . ASN A 1 136 ? -1.138 48.635 2.619 1.00 38.38 136 ASN A O 1
ATOM 1126 N N . ASN A 1 137 ? 0.209 50.010 3.787 1.00 31.38 137 ASN A N 1
ATOM 1127 C CA . ASN A 1 137 ? -0.408 49.642 5.061 1.00 34.70 137 ASN A CA 1
ATOM 1128 C C . ASN A 1 137 ? -1.828 50.152 5.241 1.00 33.70 137 ASN A C 1
ATOM 1129 O O . ASN A 1 137 ? -2.096 51.362 5.133 1.00 29.88 137 ASN A O 1
ATOM 1134 N N . PRO A 1 138 ? -2.792 49.225 5.534 1.00 36.33 138 PRO A N 1
ATOM 1135 C CA . PRO A 1 138 ? -4.206 49.600 5.660 1.00 38.84 138 PRO A CA 1
ATOM 1136 C C . PRO A 1 138 ? -4.403 50.662 6.713 1.00 35.29 138 PRO A C 1
ATOM 1137 O O . PRO A 1 138 ? -5.297 51.524 6.597 1.00 38.51 138 PRO A O 1
ATOM 1141 N N . GLN A 1 139 ? -3.551 50.636 7.734 1.00 38.59 139 GLN A N 1
ATOM 1142 C CA . GLN A 1 139 ? -3.533 51.681 8.706 1.00 34.46 139 GLN A CA 1
ATOM 1143 C C . GLN A 1 139 ? -3.421 53.105 8.135 1.00 36.31 139 GLN A C 1
ATOM 1144 O O . GLN A 1 139 ? -3.903 54.057 8.727 1.00 37.92 139 GLN A O 1
ATOM 1150 N N . TYR A 1 140 ? -2.764 53.266 6.981 1.00 37.16 140 TYR A N 1
ATOM 1151 C CA . TYR A 1 140 ? -2.549 54.606 6.399 1.00 36.96 140 TYR A CA 1
ATOM 1152 C C . TYR A 1 140 ? -3.341 54.758 5.134 1.00 37.59 140 TYR A C 1
ATOM 1153 O O . TYR A 1 140 ? -3.021 55.597 4.302 1.00 34.66 140 TYR A O 1
ATOM 1162 N N . GLN A 1 141 ? -4.403 53.931 5.009 1.00 40.95 141 GLN A N 1
ATOM 1163 C CA . GLN A 1 141 ? -5.373 54.070 3.936 1.00 41.78 141 GLN A CA 1
ATOM 1164 C C . GLN A 1 141 ? -5.882 55.516 3.972 1.00 36.21 141 GLN A C 1
ATOM 1165 O O . GLN A 1 141 ? -6.164 56.092 5.067 1.00 42.97 141 GLN A O 1
ATOM 1171 N N . ASN A 1 142 ? -5.963 56.086 2.788 1.00 36.84 142 ASN A N 1
ATOM 1172 C CA . ASN A 1 142 ? -6.354 57.448 2.609 1.00 35.61 142 ASN A CA 1
ATOM 1173 C C . ASN A 1 142 ? -5.342 58.517 2.980 1.00 26.86 142 ASN A C 1
ATOM 1174 O O . ASN A 1 142 ? -5.619 59.641 2.615 1.00 29.36 142 ASN A O 1
ATOM 1179 N N . LEU A 1 143 ? -4.197 58.194 3.645 1.00 23.38 143 LEU A N 1
ATOM 1180 C CA . LEU A 1 143 ? -3.258 59.243 4.047 1.00 23.25 143 LEU A CA 1
ATOM 1181 C C . LEU A 1 143 ? -2.398 59.780 2.876 1.00 22.54 143 LEU A C 1
ATOM 1182 O O . LEU A 1 143 ? -2.201 60.974 2.786 1.00 22.61 143 LEU A O 1
ATOM 1187 N N . PHE A 1 144 ? -1.933 58.881 2.035 1.00 23.04 144 PHE A N 1
ATOM 1188 C CA . PHE A 1 144 ? -1.072 59.201 0.907 1.00 20.81 144 PHE A CA 1
ATOM 1189 C C . PHE A 1 144 ? -1.799 59.634 -0.343 1.00 25.69 144 PHE A C 1
ATOM 1190 O O . PHE A 1 144 ? -2.880 59.095 -0.661 1.00 26.89 144 PHE A O 1
ATOM 1198 N N . TYR A 1 145 ? -1.202 60.585 -1.063 1.00 20.07 145 TYR A N 1
ATOM 1199 C CA . TYR A 1 145 ? -1.606 60.857 -2.446 1.00 21.64 145 TYR A CA 1
ATOM 1200 C C . TYR A 1 145 ? -1.391 59.614 -3.290 1.00 21.68 145 TYR A C 1
ATOM 1201 O O . TYR A 1 145 ? -0.245 59.083 -3.356 1.00 22.64 145 TYR A O 1
ATOM 1210 N N . THR A 1 146 ? -2.490 59.093 -3.900 1.00 22.63 146 THR A N 1
ATOM 1211 C CA . THR A 1 146 ? -2.362 57.876 -4.728 1.00 20.85 146 THR A CA 1
ATOM 1212 C C . THR A 1 146 ? -2.789 58.168 -6.195 1.00 21.99 146 THR A C 1
ATOM 1213 O O . THR A 1 146 ? -3.035 57.228 -6.964 1.00 25.89 146 THR A O 1
ATOM 1217 N N . GLY A 1 147 ? -2.877 59.434 -6.586 1.00 21.88 147 GLY A N 1
ATOM 1218 C CA . GLY A 1 147 ? -3.366 59.778 -7.937 1.00 25.45 147 GLY A CA 1
ATOM 1219 C C . GLY A 1 147 ? -2.318 59.537 -9.026 1.00 29.90 147 GLY A C 1
ATOM 1220 O O . GLY A 1 147 ? -1.139 59.280 -8.773 1.00 28.67 147 GLY A O 1
ATOM 1221 N N . SER A 1 148 ? -2.741 59.629 -10.274 1.00 30.33 148 SER A N 1
ATOM 1222 C CA . SER A 1 148 ? -1.764 59.361 -11.276 1.00 34.05 148 SER A CA 1
ATOM 1223 C C . SER A 1 148 ? -1.198 60.596 -11.937 1.00 34.94 148 SER A C 1
ATOM 1224 O O . SER A 1 148 ? -0.584 60.480 -12.983 1.00 38.61 148 SER A O 1
ATOM 1227 N N . ASN A 1 149 ? -1.414 61.783 -11.398 1.00 30.76 149 ASN A N 1
ATOM 1228 C CA . ASN A 1 149 ? -0.911 62.980 -12.054 1.00 28.14 149 ASN A CA 1
ATOM 1229 C C . ASN A 1 149 ? 0.521 63.107 -11.618 1.00 28.58 149 ASN A C 1
ATOM 1230 O O . ASN A 1 149 ? 0.771 63.138 -10.388 1.00 25.32 149 ASN A O 1
ATOM 1235 N N . ALA A 1 150 ? 1.457 63.228 -12.573 1.00 26.26 150 ALA A N 1
ATOM 1236 C CA . ALA A 1 150 ? 2.875 63.446 -12.219 1.00 27.47 150 ALA A CA 1
ATOM 1237 C C . ALA A 1 150 ? 3.131 64.874 -11.724 1.00 28.34 150 ALA A C 1
ATOM 1238 O O . ALA A 1 150 ? 4.120 65.121 -11.083 1.00 31.67 150 ALA A O 1
ATOM 1240 N N . ASN A 1 151 ? 2.209 65.794 -11.975 1.00 23.99 151 ASN A N 1
ATOM 1241 C CA . ASN A 1 151 ? 2.376 67.193 -11.500 1.00 23.70 151 ASN A CA 1
ATOM 1242 C C . ASN A 1 151 ? 1.089 67.613 -10.780 1.00 22.75 151 ASN A C 1
ATOM 1243 O O . ASN A 1 151 ? 0.274 68.391 -11.307 1.00 24.02 151 ASN A O 1
ATOM 1248 N N . PRO A 1 152 ? 0.870 67.082 -9.556 1.00 24.46 152 PRO A N 1
ATOM 1249 C CA . PRO A 1 152 ? -0.427 67.214 -8.884 1.00 22.67 152 PRO A CA 1
ATOM 1250 C C . PRO A 1 152 ? -0.741 68.620 -8.419 1.00 20.78 152 PRO A C 1
ATOM 1251 O O . PRO A 1 152 ? 0.208 69.436 -8.128 1.00 22.59 152 PRO A O 1
ATOM 1255 N N . THR A 1 153 ? -2.046 68.948 -8.418 1.00 22.19 153 THR A N 1
ATOM 1256 C CA . THR A 1 153 ? -2.443 70.285 -7.928 1.00 22.17 153 THR A CA 1
ATOM 1257 C C . THR A 1 153 ? -2.643 70.234 -6.409 1.00 20.98 153 THR A C 1
ATOM 1258 O O . THR A 1 153 ? -2.737 69.136 -5.809 1.00 22.98 153 THR A O 1
ATOM 1262 N N . LEU A 1 154 ? -2.766 71.441 -5.799 1.00 19.87 154 LEU A N 1
ATOM 1263 C CA . LEU A 1 154 ? -3.138 71.530 -4.380 1.00 20.72 154 LEU A CA 1
ATOM 1264 C C . LEU A 1 154 ? -4.487 70.890 -4.155 1.00 22.48 154 LEU A C 1
ATOM 1265 O O . LEU A 1 154 ? -4.682 70.240 -3.155 1.00 21.18 154 LEU A O 1
ATOM 1270 N N . LYS A 1 155 ? -5.451 71.060 -5.085 1.00 21.76 155 LYS A N 1
ATOM 1271 C CA . LYS A 1 155 ? -6.779 70.479 -4.815 1.00 21.90 155 LYS A CA 1
ATOM 1272 C C . LYS A 1 155 ? -6.735 68.958 -4.678 1.00 20.89 155 LYS A C 1
ATOM 1273 O O . LYS A 1 155 ? -7.382 68.389 -3.801 1.00 22.82 155 LYS A O 1
ATOM 1279 N N . GLU A 1 156 ? -5.948 68.313 -5.529 1.00 21.22 156 GLU A N 1
ATOM 1280 C CA A GLU A 1 156 ? -5.999 66.857 -5.508 0.60 22.26 156 GLU A CA 1
ATOM 1281 C CA B GLU A 1 156 ? -5.786 66.875 -5.653 0.40 21.65 156 GLU A CA 1
ATOM 1282 C C . GLU A 1 156 ? -5.043 66.250 -4.478 1.00 22.83 156 GLU A C 1
ATOM 1283 O O . GLU A 1 156 ? -5.145 65.039 -4.243 1.00 23.92 156 GLU A O 1
ATOM 1294 N N . THR A 1 157 ? -4.214 67.091 -3.863 1.00 21.70 157 THR A N 1
ATOM 1295 C CA . THR A 1 157 ? -3.312 66.605 -2.791 1.00 20.79 157 THR A CA 1
ATOM 1296 C C . THR A 1 157 ? -3.624 67.064 -1.387 1.00 21.08 157 THR A C 1
ATOM 1297 O O . THR A 1 157 ? -3.116 66.447 -0.433 1.00 21.25 157 THR A O 1
ATOM 1301 N N . LYS A 1 158 ? -4.459 68.094 -1.243 1.00 21.14 158 LYS A N 1
ATOM 1302 C CA . LYS A 1 158 ? -4.713 68.646 0.114 1.00 2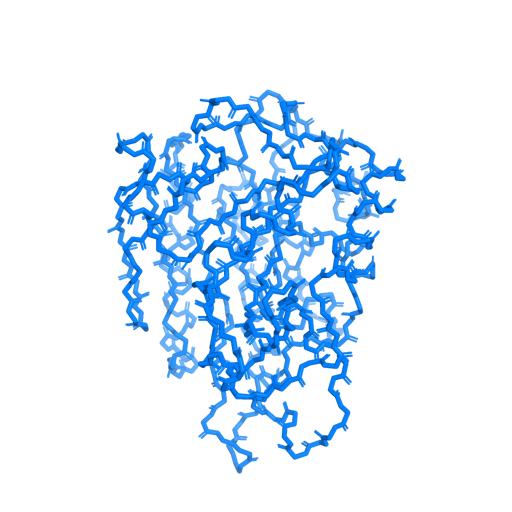0.94 158 LYS A CA 1
ATOM 1303 C C . LYS A 1 158 ? -5.404 67.583 0.979 1.00 19.01 158 LYS A C 1
ATOM 1304 O O . LYS A 1 158 ? -6.160 66.732 0.487 1.00 21.63 158 LYS A O 1
ATOM 1310 N N . GLY A 1 159 ? -5.020 67.522 2.252 1.00 20.42 159 GLY A N 1
ATOM 1311 C CA . GLY A 1 159 ? -5.466 66.452 3.150 1.00 20.14 159 GLY A CA 1
ATOM 1312 C C . GLY A 1 159 ? -4.654 65.205 3.164 1.00 21.27 159 GLY A C 1
ATOM 1313 O O . GLY A 1 159 ? -4.955 64.270 3.908 1.00 23.21 159 GLY A O 1
ATOM 1314 N N . LYS A 1 160 ? -3.598 65.182 2.274 1.00 21.21 160 LYS A N 1
ATOM 1315 C CA . LYS A 1 160 ? -2.830 63.938 2.046 1.00 19.45 160 LYS A CA 1
ATOM 1316 C C . LYS A 1 160 ? -1.347 64.283 2.066 1.00 17.63 160 LYS A C 1
ATOM 1317 O O . LYS A 1 160 ? -0.932 65.475 2.029 1.00 19.53 160 LYS A O 1
ATOM 1323 N N . ILE A 1 161 ? -0.567 63.215 2.176 1.00 19.27 161 ILE A N 1
ATOM 1324 C CA . ILE A 1 161 ? 0.924 63.318 2.087 1.00 19.00 161 ILE A CA 1
ATOM 1325 C C . ILE A 1 161 ? 1.303 62.924 0.644 1.00 17.26 161 ILE A C 1
ATOM 1326 O O . ILE A 1 161 ? 0.939 61.784 0.175 1.00 20.66 161 ILE A O 1
ATOM 1331 N N . VAL A 1 162 ? 2.126 63.757 -0.005 1.00 19.46 162 VAL A N 1
ATOM 1332 C CA . VAL A 1 162 ? 2.660 63.382 -1.330 1.00 17.81 162 VAL A CA 1
ATOM 1333 C C . VAL A 1 162 ? 4.105 62.909 -1.138 1.00 18.80 162 VAL A C 1
ATOM 1334 O O . VAL A 1 162 ? 4.913 63.620 -0.556 1.00 20.07 162 VAL A O 1
ATOM 1338 N N . LEU A 1 163 ? 4.345 61.694 -1.573 1.00 18.75 163 LEU A N 1
ATOM 1339 C CA . LEU A 1 163 ? 5.740 61.119 -1.514 1.00 18.39 163 LEU A CA 1
ATOM 1340 C C . LEU A 1 163 ? 6.680 61.927 -2.431 1.00 20.15 163 LEU A C 1
ATOM 1341 O O . LEU A 1 163 ? 6.344 62.279 -3.575 1.00 18.71 163 LEU A O 1
ATOM 1346 N N . PHE A 1 164 ? 7.873 62.281 -1.928 1.00 19.34 164 PHE A N 1
ATOM 1347 C CA . PHE A 1 164 ? 8.984 62.821 -2.698 1.00 19.18 164 PHE A CA 1
ATOM 1348 C C . PHE A 1 164 ? 10.043 61.728 -2.530 1.00 19.02 164 PHE A C 1
ATOM 1349 O O . PHE A 1 164 ? 10.639 61.541 -1.452 1.00 18.53 164 PHE A O 1
ATOM 1357 N N . ASN A 1 165 ? 10.248 60.939 -3.590 1.00 17.85 165 ASN A N 1
ATOM 1358 C CA . ASN A 1 165 ? 10.951 59.670 -3.409 1.00 17.27 165 ASN A CA 1
ATOM 1359 C C . ASN A 1 165 ? 12.463 59.764 -3.609 1.00 19.71 165 ASN A C 1
ATOM 1360 O O . ASN A 1 165 ? 12.904 59.949 -4.750 1.00 20.00 165 ASN A O 1
ATOM 1365 N N . ARG A 1 166 ? 13.234 59.626 -2.534 1.00 17.80 166 ARG A N 1
ATOM 1366 C CA . ARG A 1 166 ? 14.693 59.584 -2.620 1.00 18.73 166 ARG A CA 1
ATOM 1367 C C . ARG A 1 166 ? 15.260 58.162 -2.510 1.00 20.22 166 ARG A C 1
ATOM 1368 O O . ARG A 1 166 ? 16.475 57.976 -2.453 1.00 20.83 166 ARG A O 1
ATOM 1376 N N . MET A 1 167 ? 14.376 57.170 -2.468 1.00 17.96 167 MET A N 1
ATOM 1377 C CA . MET A 1 167 ? 14.754 55.805 -2.198 1.00 19.92 167 MET A CA 1
ATOM 1378 C C . MET A 1 167 ? 15.459 55.144 -3.355 1.00 21.67 167 MET A C 1
ATOM 1379 O O . MET A 1 167 ? 16.014 53.996 -3.180 1.00 25.31 167 MET A O 1
ATOM 1384 N N . GLY A 1 168 ? 15.512 55.815 -4.498 1.00 19.13 168 GLY A N 1
ATOM 1385 C CA . GLY A 1 168 ? 15.878 55.072 -5.735 1.00 22.17 168 GLY A CA 1
ATOM 1386 C C . GLY A 1 168 ? 14.652 54.554 -6.503 1.00 26.23 168 GLY A C 1
ATOM 1387 O O . GLY A 1 168 ? 13.470 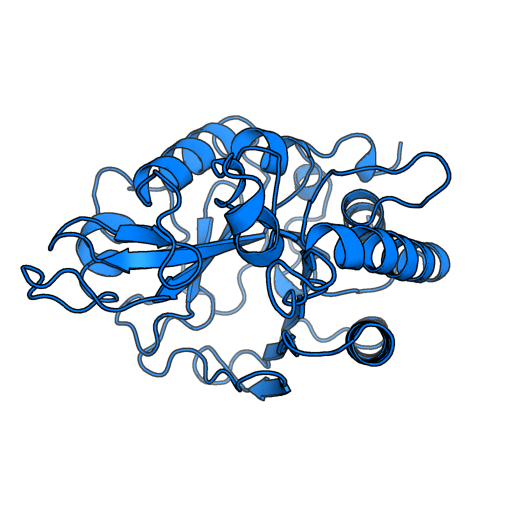54.932 -6.260 1.00 23.40 168 GLY A O 1
ATOM 1388 N N . GLY A 1 169 ? 14.878 53.598 -7.411 1.00 23.10 169 GLY A N 1
ATOM 1389 C CA . GLY A 1 169 ? 13.717 53.075 -8.101 1.00 24.20 169 GLY A CA 1
ATOM 1390 C C . GLY A 1 169 ? 12.687 52.480 -7.150 1.00 22.52 169 GLY A C 1
ATOM 1391 O O . GLY A 1 169 ? 13.044 51.833 -6.092 1.00 24.84 169 GLY A O 1
ATOM 1392 N N . THR A 1 170 ? 11.423 52.699 -7.504 1.00 21.91 170 THR A N 1
ATOM 1393 C CA . THR A 1 170 ? 10.341 52.168 -6.654 1.00 26.30 170 THR A CA 1
ATOM 1394 C C . THR A 1 170 ? 9.211 51.601 -7.543 1.00 23.91 170 THR A C 1
ATOM 1395 O O . THR A 1 170 ? 9.063 51.988 -8.689 1.00 24.07 170 THR A O 1
ATOM 1399 N N . TYR A 1 171 ? 8.445 50.670 -6.972 1.00 23.78 171 TYR A N 1
ATOM 1400 C CA . TYR A 1 171 ? 7.193 50.234 -7.596 1.00 25.34 171 TYR A CA 1
ATOM 1401 C C . TYR A 1 171 ? 5.996 51.105 -7.195 1.00 23.59 171 TYR A C 1
ATOM 1402 O O . TYR A 1 171 ? 4.872 50.958 -7.736 1.00 25.81 171 TYR A O 1
ATOM 1411 N N . ILE A 1 172 ? 6.167 52.007 -6.220 1.00 22.99 172 ILE A N 1
ATOM 1412 C CA . ILE A 1 172 ? 5.094 53.028 -5.989 1.00 24.01 172 ILE A CA 1
ATOM 1413 C C . ILE A 1 172 ? 4.876 53.936 -7.212 1.00 25.93 172 ILE A C 1
ATOM 1414 O O . ILE A 1 172 ? 5.823 54.346 -7.894 1.00 23.58 172 ILE A O 1
ATOM 1419 N N . LYS A 1 173 ? 3.601 54.186 -7.549 1.00 23.36 173 LYS A N 1
ATOM 1420 C CA . LYS A 1 173 ? 3.307 54.885 -8.784 1.00 26.80 173 LYS A CA 1
ATOM 1421 C C . LYS A 1 173 ? 2.860 56.334 -8.637 1.00 26.82 173 LYS A C 1
ATOM 1422 O O . LYS A 1 173 ? 2.523 57.052 -9.619 1.00 30.05 173 LYS A O 1
ATOM 1428 N N . SER A 1 174 ? 2.824 56.851 -7.401 1.00 21.69 174 SER A N 1
ATOM 1429 C CA . SER A 1 174 ? 2.305 58.197 -7.174 1.00 23.66 174 SER A CA 1
ATOM 1430 C C . SER A 1 174 ? 3.318 58.980 -6.350 1.00 20.56 174 SER A C 1
ATOM 1431 O O . SER A 1 174 ? 3.808 58.473 -5.289 1.00 23.42 174 SER A O 1
ATOM 1434 N N . GLY A 1 175 ? 3.545 60.211 -6.786 1.00 22.48 175 GLY A N 1
ATOM 1435 C CA . GLY A 1 175 ? 4.436 61.222 -6.083 1.00 23.21 175 GLY A CA 1
ATOM 1436 C C . GLY A 1 175 ? 5.642 61.525 -6.950 1.00 26.51 175 GLY A C 1
ATOM 1437 O O . GLY A 1 175 ? 5.821 60.933 -8.069 1.00 27.39 175 GLY A O 1
ATOM 1438 N N . TYR A 1 176 ? 6.502 62.381 -6.424 1.00 21.17 176 TYR A N 1
ATOM 1439 C CA . TYR A 1 176 ? 7.640 62.895 -7.190 1.00 19.90 176 TYR A CA 1
ATOM 1440 C C . TYR A 1 176 ? 8.734 61.828 -7.232 1.00 20.88 176 TYR A C 1
ATOM 1441 O O . TYR A 1 176 ? 9.146 61.312 -6.220 1.00 22.34 176 TYR A O 1
ATOM 1450 N N . GLY A 1 177 ? 9.188 61.477 -8.432 1.00 20.90 177 GLY A N 1
ATOM 1451 C CA . GLY A 1 177 ? 10.174 60.411 -8.508 1.00 21.08 177 GLY A CA 1
ATOM 1452 C C . GLY A 1 177 ? 9.614 59.012 -8.315 1.00 20.28 177 GLY A C 1
ATOM 1453 O O . GLY A 1 177 ? 10.351 58.072 -8.077 1.00 21.06 177 GLY A O 1
ATOM 1454 N N . ALA A 1 178 ? 8.258 58.826 -8.385 1.00 20.65 178 ALA A N 1
ATOM 1455 C CA . ALA A 1 178 ? 7.671 57.531 -8.051 1.00 22.09 178 ALA A CA 1
ATOM 1456 C C . ALA A 1 178 ? 7.599 56.701 -9.357 1.00 22.78 178 ALA A C 1
ATOM 1457 O O . ALA A 1 178 ? 6.564 56.627 -10.011 1.00 25.90 178 ALA A O 1
ATOM 1459 N N . ASP A 1 179 ? 8.752 56.138 -9.754 1.00 22.80 179 ASP A N 1
ATOM 1460 C CA . ASP A 1 179 ? 8.862 55.229 -10.951 1.00 24.24 179 ASP A CA 1
ATOM 1461 C C . ASP A 1 179 ? 10.120 54.425 -10.750 1.00 23.22 179 ASP A C 1
ATOM 1462 O O . ASP A 1 179 ? 10.763 54.580 -9.705 1.00 21.91 179 ASP A O 1
ATOM 1467 N N . THR A 1 180 ? 10.427 53.478 -11.656 1.00 23.12 180 THR A N 1
ATOM 1468 C CA . THR A 1 180 ? 11.476 52.530 -11.373 1.00 24.37 180 THR A CA 1
ATOM 1469 C C . THR A 1 180 ? 12.856 53.126 -11.631 1.00 23.91 180 THR A C 1
ATOM 1470 O O . THR A 1 180 ? 13.847 52.416 -11.460 1.00 26.34 180 THR A O 1
ATOM 1474 N N . SER A 1 181 ? 12.931 54.420 -11.979 1.00 22.78 181 SER A N 1
ATOM 1475 C CA . SER A 1 181 ? 14.253 55.105 -12.049 1.00 21.81 181 SER A CA 1
ATOM 1476 C C . SER A 1 181 ? 14.546 55.921 -10.787 1.00 23.67 181 SER A C 1
ATOM 1477 O O . SER A 1 181 ? 15.707 56.237 -10.452 1.00 25.84 181 SER A O 1
ATOM 1480 N N . GLY A 1 182 ? 13.468 56.320 -10.129 1.00 25.06 182 GLY A N 1
ATOM 1481 C CA . GLY A 1 182 ? 13.549 57.351 -9.049 1.00 20.86 182 GLY A CA 1
ATOM 1482 C C . GLY A 1 182 ? 14.211 58.651 -9.445 1.00 23.20 182 GLY A C 1
ATOM 1483 O O . GLY A 1 182 ? 14.092 59.097 -10.583 1.00 23.10 182 GLY A O 1
ATOM 1484 N N . ILE A 1 183 ? 14.910 59.278 -8.490 1.00 21.29 183 ILE A N 1
ATOM 1485 C CA . ILE A 1 183 ? 15.587 60.539 -8.713 1.00 22.01 183 ILE A CA 1
ATOM 1486 C C . ILE A 1 183 ? 17.117 60.398 -8.677 1.00 21.78 183 ILE A C 1
ATOM 1487 O O . ILE A 1 183 ? 17.665 59.856 -7.765 1.00 25.17 183 ILE A O 1
ATOM 1492 N N . GLN A 1 184 ? 17.772 60.890 -9.727 1.00 23.30 184 GLN A N 1
ATOM 1493 C CA . GLN A 1 184 ? 19.231 60.781 -9.784 1.00 26.59 184 GLN A CA 1
ATOM 1494 C C . GLN A 1 184 ? 19.766 62.014 -8.998 1.00 21.49 184 GLN A C 1
ATOM 1495 O O . GLN A 1 184 ? 19.680 63.192 -9.473 1.00 26.55 184 GLN A O 1
ATOM 1501 N N . TRP A 1 185 ? 20.287 61.766 -7.802 1.00 23.42 185 TRP A N 1
ATOM 1502 C CA . TRP A 1 185 ? 20.699 62.851 -6.921 1.00 22.65 185 TRP A CA 1
ATOM 1503 C C . TRP A 1 185 ? 22.214 62.959 -6.861 1.00 27.33 185 TRP A C 1
ATOM 1504 O O . TRP A 1 185 ? 22.907 61.972 -6.617 1.00 36.23 185 TRP A O 1
ATOM 1515 N N . ALA A 1 186 ? 22.725 64.164 -7.090 1.00 26.07 186 ALA A N 1
ATOM 1516 C CA . ALA A 1 186 ? 24.191 64.370 -7.124 1.00 25.94 186 ALA A CA 1
ATOM 1517 C C . ALA A 1 186 ? 24.646 64.766 -5.722 1.00 26.63 186 ALA A C 1
ATOM 1518 O O . ALA A 1 186 ? 23.971 65.561 -5.047 1.00 25.61 186 ALA A O 1
ATOM 1520 N N . ASP A 1 187 ? 25.794 64.240 -5.274 1.00 23.94 187 ASP A N 1
ATOM 1521 C CA . ASP A 1 187 ? 26.280 64.487 -3.918 1.00 26.23 187 ASP A CA 1
ATOM 1522 C C . ASP A 1 187 ? 26.862 65.895 -3.806 1.00 26.64 187 ASP A C 1
ATOM 1523 O O . ASP A 1 187 ? 27.719 66.290 -4.628 1.00 25.84 187 ASP A O 1
ATOM 1528 N N . ASN A 1 188 ? 26.396 66.642 -2.822 1.00 23.05 188 ASN A N 1
ATOM 1529 C CA . ASN A 1 188 ? 27.035 67.943 -2.512 1.00 22.22 188 ASN A CA 1
ATOM 1530 C C . ASN A 1 188 ? 27.115 68.961 -3.672 1.00 25.00 188 ASN A C 1
ATOM 1531 O O . ASN A 1 188 ? 28.207 69.507 -4.025 1.00 26.03 188 ASN A O 1
ATOM 1536 N N . ALA A 1 189 ? 26.012 69.127 -4.372 1.00 22.75 189 ALA A N 1
ATOM 1537 C CA . ALA A 1 189 ? 26.016 69.780 -5.673 1.00 22.75 189 ALA A CA 1
ATOM 1538 C C . ALA A 1 189 ? 24.742 70.571 -5.882 1.00 25.64 189 ALA A C 1
ATOM 1539 O O . ALA A 1 189 ? 23.676 70.268 -5.234 1.00 24.66 189 ALA A O 1
ATOM 1541 N N . THR A 1 190 ? 24.853 71.495 -6.841 1.00 22.86 190 THR A N 1
ATOM 1542 C CA . THR A 1 190 ? 23.659 72.037 -7.529 1.00 21.19 190 THR A CA 1
ATOM 1543 C C . THR A 1 190 ? 23.533 71.191 -8.771 1.00 26.06 190 THR A C 1
ATOM 1544 O O . THR A 1 190 ? 24.559 70.966 -9.486 1.00 27.97 190 THR A O 1
ATOM 1548 N N . PHE A 1 191 ? 22.319 70.706 -9.064 1.00 24.65 191 PHE A N 1
ATOM 1549 C CA . PHE A 1 191 ? 22.136 69.837 -10.241 1.00 22.86 191 PHE A CA 1
ATOM 1550 C C . PHE A 1 191 ? 20.720 69.957 -10.788 1.00 25.65 191 PHE A C 1
ATOM 1551 O O . PHE A 1 191 ? 19.814 70.458 -10.111 1.00 25.38 191 PHE A O 1
ATOM 1559 N N . GLU A 1 192 ? 20.493 69.490 -12.012 1.00 28.41 192 GLU A N 1
ATOM 1560 C CA . GLU A 1 192 ? 19.143 69.384 -12.584 1.00 28.05 192 GLU A CA 1
ATOM 1561 C C . GLU A 1 192 ? 19.006 67.999 -13.149 1.00 27.21 192 GLU A C 1
ATOM 1562 O O . GLU A 1 192 ? 19.986 67.449 -13.662 1.00 26.18 192 GLU A O 1
ATOM 1568 N N . THR A 1 193 ? 17.799 67.424 -13.110 1.00 26.08 193 THR A N 1
ATOM 1569 C CA . THR A 1 193 ? 17.618 66.063 -13.560 1.00 25.50 193 THR A CA 1
ATOM 1570 C C . THR A 1 193 ? 16.130 65.942 -13.880 1.00 27.81 193 THR A C 1
ATOM 1571 O O . THR A 1 193 ? 15.316 66.596 -13.208 1.00 29.06 193 THR A O 1
ATOM 1575 N N . LYS A 1 194 ? 15.754 65.181 -14.914 1.00 25.59 194 LYS A N 1
ATOM 1576 C CA . LYS A 1 194 ? 14.337 65.010 -15.186 1.00 23.81 194 LYS A CA 1
ATOM 1577 C C . LYS A 1 194 ? 13.780 63.865 -14.314 1.00 23.46 194 LYS A C 1
ATOM 1578 O O . LYS A 1 194 ? 14.467 62.870 -14.080 1.00 27.29 194 LYS A O 1
ATOM 1584 N N . ILE A 1 195 ? 12.567 64.021 -13.798 1.00 23.82 195 ILE A N 1
ATOM 1585 C CA . ILE A 1 195 ? 11.969 62.948 -12.998 1.00 23.86 195 ILE A CA 1
ATOM 1586 C C . ILE A 1 195 ? 10.512 62.670 -13.519 1.00 25.89 195 ILE A C 1
ATOM 1587 O O . ILE A 1 195 ? 10.005 63.457 -14.335 1.00 25.84 195 ILE A O 1
ATOM 1592 N N . ASN A 1 196 ? 9.910 61.560 -13.054 1.00 24.66 196 ASN A N 1
ATOM 1593 C CA . ASN A 1 196 ? 8.567 61.138 -13.425 1.00 25.38 196 ASN A CA 1
ATOM 1594 C C . ASN A 1 196 ? 8.502 60.949 -14.957 1.00 30.32 196 ASN A C 1
ATOM 1595 O O . ASN A 1 196 ? 7.665 61.587 -15.606 1.00 27.63 196 ASN A O 1
ATOM 1600 N N . ASN A 1 197 ? 9.403 60.099 -15.478 1.00 34.73 197 ASN A N 1
ATOM 1601 C CA A ASN A 1 197 ? 9.469 59.781 -16.928 0.60 35.24 197 ASN A CA 1
ATOM 1602 C CA B ASN A 1 197 ? 9.416 59.760 -16.910 0.40 35.57 197 ASN A CA 1
ATOM 1603 C C . ASN A 1 197 ? 9.503 61.060 -17.803 1.00 37.59 197 ASN A C 1
ATOM 1604 O O . ASN A 1 197 ? 8.772 61.220 -18.804 1.00 34.41 197 ASN A O 1
ATOM 1613 N N . GLY A 1 198 ? 10.378 61.994 -17.424 1.00 31.65 198 GLY A N 1
ATOM 1614 C CA . GLY A 1 198 ? 10.552 63.270 -18.068 1.00 30.13 198 GLY A CA 1
ATOM 1615 C C . GLY A 1 198 ? 9.489 64.292 -17.980 1.00 31.19 198 GLY A C 1
ATOM 1616 O O . GLY A 1 198 ? 9.587 65.353 -18.622 1.00 38.61 198 GLY A O 1
ATOM 1617 N N . SER A 1 199 ? 8.484 64.039 -17.149 1.00 28.98 199 SER A N 1
ATOM 1618 C CA . SER A 1 199 ? 7.396 64.975 -16.954 1.00 28.78 199 SER A CA 1
ATOM 1619 C C . SER A 1 199 ? 7.755 66.252 -16.216 1.00 28.37 199 SER A C 1
ATOM 1620 O O . SER A 1 199 ? 7.082 67.297 -16.376 1.00 30.63 199 SER A O 1
ATOM 1623 N N . LEU A 1 200 ? 8.759 66.145 -15.336 1.00 25.58 200 LEU A N 1
ATOM 1624 C CA . LEU A 1 200 ? 9.241 67.283 -14.555 1.00 24.98 200 LEU A CA 1
ATOM 1625 C C . LEU A 1 200 ? 10.759 67.445 -14.643 1.00 22.95 200 LEU A C 1
ATOM 1626 O O . LEU A 1 200 ? 11.449 66.457 -14.826 1.00 26.11 200 LEU A O 1
ATOM 1631 N N . ASN A 1 201 ? 11.215 68.686 -14.509 1.00 24.67 201 ASN A N 1
ATOM 1632 C CA A ASN A 1 201 ? 12.631 69.045 -14.476 0.50 24.36 201 ASN A CA 1
ATOM 1633 C CA B ASN A 1 201 ? 12.675 69.001 -14.433 0.50 24.19 201 ASN A CA 1
ATOM 1634 C C . ASN A 1 201 ? 12.914 69.479 -13.025 1.00 24.20 201 ASN A C 1
ATOM 1635 O O . ASN A 1 201 ? 12.449 70.580 -12.594 1.00 25.27 201 ASN A O 1
ATOM 1644 N N . LEU A 1 202 ? 13.585 68.615 -12.272 1.00 23.26 202 LEU A N 1
ATOM 1645 C CA . LEU A 1 202 ? 13.929 68.942 -10.886 1.00 23.49 202 LEU A CA 1
ATOM 1646 C C . LEU A 1 202 ? 15.283 69.674 -10.849 1.00 25.65 202 LEU A C 1
ATOM 1647 O O . LEU A 1 202 ? 16.271 69.206 -11.395 1.00 25.70 202 LEU A O 1
ATOM 1652 N N . LYS A 1 203 ? 15.281 70.793 -10.157 1.00 23.13 203 LYS A N 1
ATOM 1653 C CA . LYS A 1 203 ? 16.430 71.675 -10.031 1.00 21.13 203 LYS A CA 1
ATOM 1654 C C . LYS A 1 203 ? 16.770 71.724 -8.540 1.00 21.20 203 LYS A C 1
ATOM 1655 O O . LYS A 1 203 ? 15.946 72.197 -7.745 1.00 23.45 203 LYS A O 1
ATOM 1661 N N . VAL A 1 204 ? 17.929 71.206 -8.136 1.00 21.01 204 VAL A N 1
ATOM 1662 C CA . VAL A 1 204 ? 18.177 71.125 -6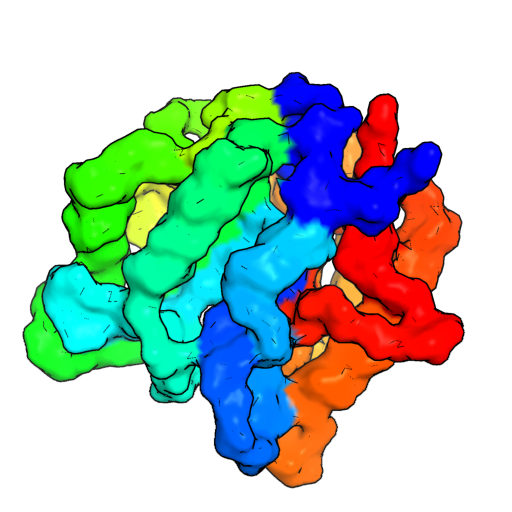.673 1.00 21.23 204 VAL A CA 1
ATOM 1663 C C . VAL A 1 204 ? 19.466 71.864 -6.333 1.00 22.80 204 VAL A C 1
ATOM 1664 O O . VAL A 1 204 ? 20.466 71.728 -7.073 1.00 23.83 204 VAL A O 1
ATOM 1668 N N . GLN A 1 205 ? 19.487 72.548 -5.184 1.00 19.83 205 GLN A N 1
ATOM 1669 C CA . GLN A 1 205 ? 20.782 72.972 -4.639 1.00 21.31 205 GLN A CA 1
ATOM 1670 C C . GLN A 1 205 ? 20.934 72.224 -3.299 1.00 22.54 205 GLN A C 1
ATOM 1671 O O . GLN A 1 205 ? 20.118 72.433 -2.339 1.00 22.29 205 GLN A O 1
ATOM 1677 N N . ASP A 1 206 ? 21.884 71.298 -3.235 1.00 20.36 206 ASP A N 1
ATOM 1678 C CA . ASP A 1 206 ? 22.091 70.466 -2.017 1.00 20.84 206 ASP A CA 1
ATOM 1679 C C . ASP A 1 206 ? 23.584 70.350 -1.737 1.00 21.68 206 ASP A C 1
ATOM 1680 O O . ASP A 1 206 ? 24.150 69.268 -1.559 1.00 20.62 206 ASP A O 1
ATOM 1685 N N . GLU A 1 207 ? 24.211 71.497 -1.780 1.00 20.11 207 GLU A N 1
ATOM 1686 C CA . GLU A 1 207 ? 25.699 71.543 -1.477 1.00 22.94 207 GLU A CA 1
ATOM 1687 C C . GLU A 1 207 ? 25.846 71.586 0.063 1.00 18.35 207 GLU A C 1
ATOM 1688 O O . GLU A 1 207 ? 26.116 72.610 0.664 1.00 21.60 207 GLU A O 1
ATOM 1694 N N . TYR A 1 208 ? 25.680 70.398 0.743 1.00 20.95 208 TYR A N 1
ATOM 1695 C CA . TYR A 1 208 ? 25.556 70.340 2.190 1.00 22.62 208 TYR A CA 1
ATOM 1696 C C . TYR A 1 208 ? 26.874 70.431 2.921 1.00 24.27 208 TYR A C 1
ATOM 1697 O O . TYR A 1 208 ? 26.896 70.635 4.103 1.00 24.07 208 TYR A O 1
ATOM 1706 N N . LYS A 1 209 ? 28.012 70.441 2.179 1.00 22.70 209 LYS A N 1
ATOM 1707 C CA . LYS A 1 209 ? 29.310 70.515 2.838 1.00 25.23 209 LYS A CA 1
ATOM 1708 C C . LYS A 1 209 ? 29.920 71.923 2.604 1.00 23.79 209 LYS A C 1
ATOM 1709 O O . LYS A 1 209 ? 31.084 72.136 3.015 1.00 24.85 209 LYS A O 1
ATOM 1715 N N . ASP A 1 210 ? 29.196 72.828 1.945 1.00 23.45 210 ASP A N 1
ATOM 1716 C CA . ASP A 1 210 ? 29.711 74.217 1.712 1.00 24.79 210 ASP A CA 1
ATOM 1717 C C . ASP A 1 210 ? 30.052 74.915 2.981 1.00 25.20 210 ASP A C 1
ATOM 1718 O O . ASP A 1 210 ? 29.397 74.816 4.000 1.00 25.45 210 ASP A O 1
ATOM 1723 N N . TYR A 1 211 ? 31.072 75.779 2.916 1.00 25.26 211 TYR A N 1
ATOM 1724 C CA . TYR A 1 211 ? 31.213 76.790 3.962 1.00 28.38 211 TYR A CA 1
ATOM 1725 C C . TYR A 1 211 ? 30.230 77.916 3.744 1.00 24.63 211 TYR A C 1
ATOM 1726 O O . TYR A 1 211 ? 29.644 78.052 2.679 1.00 25.39 211 TYR A O 1
ATOM 1735 N N . TYR A 1 212 ? 30.132 78.840 4.716 1.00 27.18 212 TYR A N 1
ATOM 1736 C CA . TYR A 1 212 ? 29.120 79.856 4.726 1.00 29.74 212 TYR A CA 1
ATOM 1737 C C . TYR A 1 212 ? 28.934 80.691 3.482 1.00 29.29 212 TYR A C 1
ATOM 1738 O O . TYR A 1 212 ? 27.820 80.737 2.879 1.00 30.70 212 TYR A O 1
ATOM 1747 N N . ASP A 1 213 ? 29.989 81.383 3.031 1.00 30.22 213 ASP A N 1
ATOM 1748 C CA A ASP A 1 213 ? 29.819 82.251 1.878 0.60 33.02 213 ASP A CA 1
ATOM 1749 C CA B ASP A 1 213 ? 30.019 82.225 1.847 0.40 31.24 213 ASP A CA 1
ATOM 1750 C C . ASP A 1 213 ? 29.486 81.525 0.586 1.00 29.24 213 ASP A C 1
ATOM 1751 O O . ASP A 1 213 ? 28.662 82.017 -0.180 1.00 30.97 213 ASP A O 1
ATOM 1760 N N . LYS A 1 214 ? 30.039 80.333 0.375 1.00 28.69 214 LYS A N 1
ATOM 1761 C CA . LYS A 1 214 ? 29.705 79.597 -0.810 1.00 27.61 214 LYS A CA 1
ATOM 1762 C C . LYS A 1 214 ? 28.251 79.055 -0.752 1.00 27.09 214 LYS A C 1
ATOM 1763 O O . LYS A 1 214 ? 27.588 78.970 -1.766 1.00 25.79 214 LYS A O 1
ATOM 1769 N N . LYS A 1 215 ? 27.825 78.734 0.443 1.00 25.05 215 LYS A N 1
ATOM 1770 C CA . LYS A 1 215 ? 26.448 78.206 0.664 1.00 27.64 215 LYS A CA 1
ATOM 1771 C C . LYS A 1 215 ? 25.430 79.326 0.382 1.00 25.69 215 LYS A C 1
ATOM 1772 O O . LYS A 1 215 ? 24.483 79.145 -0.370 1.00 26.43 215 LYS A O 1
ATOM 1778 N N . VAL A 1 216 ? 25.644 80.524 0.955 1.00 25.39 216 VAL A N 1
ATOM 1779 C CA . VAL A 1 216 ? 24.760 81.601 0.615 1.00 25.26 216 VAL A CA 1
ATOM 1780 C C . VAL A 1 216 ? 24.716 81.881 -0.899 1.00 27.03 216 VAL A C 1
ATOM 1781 O O . VAL A 1 216 ? 23.616 82.079 -1.487 1.00 26.01 216 VAL A O 1
ATOM 1785 N N . GLU A 1 217 ? 25.883 81.878 -1.569 1.00 26.31 217 GLU A N 1
ATOM 1786 C CA . GLU A 1 217 ? 25.968 82.060 -2.993 1.00 30.83 217 GLU A CA 1
ATOM 1787 C C . GLU A 1 217 ? 25.118 81.004 -3.785 1.00 28.40 217 GLU A C 1
ATOM 1788 O O . GLU A 1 217 ? 24.366 81.356 -4.685 1.00 28.57 217 GLU A O 1
ATOM 1794 N N . ALA A 1 218 ? 25.243 79.745 -3.363 1.00 27.88 218 ALA A N 1
ATOM 1795 C CA . ALA A 1 218 ? 24.532 78.635 -4.005 1.00 25.14 218 ALA A CA 1
ATOM 1796 C C . ALA A 1 218 ? 22.984 78.742 -3.807 1.00 22.96 218 ALA A C 1
ATOM 1797 O O . ALA A 1 218 ? 22.213 78.471 -4.747 1.00 23.43 218 ALA A O 1
ATOM 1799 N N . VAL A 1 219 ? 22.552 79.111 -2.590 1.00 23.07 219 VAL A N 1
ATOM 1800 C CA . VAL A 1 219 ? 21.141 79.292 -2.298 1.00 23.50 219 VAL A CA 1
ATOM 1801 C C . VAL A 1 219 ? 20.646 80.449 -3.151 1.00 26.20 219 VAL A C 1
ATOM 1802 O O . VAL A 1 219 ? 19.603 80.363 -3.852 1.00 23.78 219 VAL A O 1
ATOM 1806 N N . LYS A 1 220 ? 21.367 81.592 -3.111 1.00 27.08 220 LYS A N 1
ATOM 1807 C CA . LYS A 1 220 ? 20.818 82.764 -3.846 1.00 26.86 220 LYS A CA 1
ATOM 1808 C C . LYS A 1 220 ? 20.805 82.528 -5.364 1.00 27.06 220 LYS A C 1
ATOM 1809 O O . LYS A 1 220 ? 19.897 83.021 -6.073 1.00 26.78 220 LYS A O 1
ATOM 1815 N N . ASN A 1 221 ? 21.810 81.799 -5.874 1.00 28.92 221 ASN A N 1
ATOM 1816 C CA . ASN A 1 221 ? 21.801 81.469 -7.298 1.00 29.81 221 ASN A CA 1
ATOM 1817 C C . ASN A 1 221 ? 20.562 80.665 -7.712 1.00 31.70 221 ASN A C 1
ATOM 1818 O O . ASN A 1 221 ? 19.919 80.960 -8.713 1.00 28.72 221 ASN A O 1
ATOM 1823 N N . LEU A 1 222 ? 20.168 79.644 -6.940 1.00 25.07 222 LEU A N 1
ATOM 1824 C CA . LEU A 1 222 ? 18.946 78.955 -7.334 1.00 23.31 222 LEU A CA 1
ATOM 1825 C C . LEU A 1 222 ? 17.680 79.758 -7.019 1.00 25.40 222 LEU A C 1
ATOM 1826 O O . LEU A 1 222 ? 16.642 79.587 -7.689 1.00 27.61 222 LEU A O 1
ATOM 1831 N N . LEU A 1 223 ? 17.767 80.639 -6.016 1.00 25.76 223 LEU A N 1
ATOM 1832 C CA . LEU A 1 223 ? 16.618 81.508 -5.677 1.00 29.24 223 LEU A CA 1
ATOM 1833 C C . LEU A 1 223 ? 16.394 82.442 -6.861 1.00 30.16 223 LEU A C 1
ATOM 1834 O O . LEU A 1 223 ? 15.253 82.653 -7.274 1.00 30.58 223 LEU A O 1
ATOM 1839 N N . ALA A 1 224 ? 17.490 82.917 -7.456 1.00 33.15 224 ALA A N 1
ATOM 1840 C CA . ALA A 1 224 ? 17.369 83.879 -8.594 1.00 37.62 224 ALA A CA 1
ATOM 1841 C C . ALA A 1 224 ? 16.776 83.189 -9.834 1.00 38.43 224 ALA A C 1
ATOM 1842 O O . ALA A 1 224 ? 15.960 83.774 -10.530 1.00 33.69 224 ALA A O 1
ATOM 1844 N N . LYS A 1 225 ? 17.134 81.926 -10.077 1.00 32.58 225 LYS A N 1
ATOM 1845 C CA . LYS A 1 225 ? 16.579 81.159 -11.187 1.00 30.79 225 LYS A CA 1
ATOM 1846 C C . LYS A 1 225 ? 15.110 80.912 -11.026 1.00 32.43 225 LYS A C 1
ATOM 1847 O O . LYS A 1 225 ? 14.335 81.003 -11.994 1.00 27.94 225 LYS A O 1
ATOM 1853 N N . ALA A 1 226 ? 14.665 80.540 -9.807 1.00 25.04 226 ALA A N 1
ATOM 1854 C CA . ALA A 1 226 ? 13.238 80.384 -9.634 1.00 24.54 226 ALA A CA 1
ATOM 1855 C C . ALA A 1 226 ? 12.400 81.660 -9.863 1.00 24.76 226 ALA A C 1
ATOM 1856 O O . ALA A 1 226 ? 11.305 81.575 -10.406 1.00 26.81 226 ALA A O 1
ATOM 1858 N N . LYS A 1 227 ? 12.955 82.794 -9.484 1.00 30.20 227 LYS A N 1
ATOM 1859 C CA . LYS A 1 227 ? 12.253 84.071 -9.564 1.00 30.76 227 LYS A CA 1
ATOM 1860 C C . LYS A 1 227 ? 11.836 84.375 -11.000 1.00 35.19 227 LYS A C 1
ATOM 1861 O O . LYS A 1 227 ? 10.789 84.971 -11.266 1.00 39.03 227 LYS A O 1
ATOM 1867 N N . THR A 1 228 ? 12.621 83.954 -11.964 1.00 30.84 228 THR A N 1
ATOM 1868 C CA . THR A 1 228 ? 12.250 84.278 -13.342 1.00 34.49 228 THR A CA 1
ATOM 1869 C C . THR A 1 228 ? 11.682 83.093 -14.082 1.00 38.24 228 THR A C 1
ATOM 1870 O O . THR A 1 228 ? 11.635 83.082 -15.296 1.00 36.17 228 THR A O 1
ATOM 1874 N N . ASP A 1 229 ? 11.267 82.054 -13.375 1.00 32.36 229 ASP A N 1
ATOM 1875 C CA . ASP A 1 229 ? 10.835 80.847 -14.093 1.00 30.66 229 ASP A CA 1
ATOM 1876 C C . ASP A 1 229 ? 9.387 80.602 -13.744 1.00 32.99 229 ASP A C 1
ATOM 1877 O O . ASP A 1 229 ? 9.077 80.227 -12.619 1.00 33.91 229 ASP A O 1
ATOM 1882 N N . SER A 1 230 ? 8.491 80.797 -14.715 1.00 31.50 230 SER A N 1
ATOM 1883 C CA . SER A 1 230 ? 7.080 80.566 -14.538 1.00 37.35 230 SER A CA 1
ATOM 1884 C C . SER A 1 230 ? 6.653 79.167 -15.038 1.00 34.06 230 SER A C 1
ATOM 1885 O O . SER A 1 230 ? 5.446 78.928 -15.175 1.00 37.57 230 SER A O 1
ATOM 1888 N N . ASN A 1 231 ? 7.597 78.261 -15.308 1.00 29.85 231 ASN A N 1
ATOM 1889 C CA . ASN A 1 231 ? 7.233 76.943 -15.825 1.00 29.40 231 ASN A CA 1
ATOM 1890 C C . ASN A 1 231 ? 6.786 76.026 -14.660 1.00 33.48 231 ASN A C 1
ATOM 1891 O O . ASN A 1 231 ? 7.606 75.728 -13.799 1.00 30.63 231 ASN A O 1
ATOM 1896 N N . LYS A 1 232 ? 5.512 75.590 -14.705 1.00 29.92 232 LYS A N 1
ATOM 1897 C CA . LYS A 1 232 ? 4.912 74.729 -13.688 1.00 29.22 232 LYS A CA 1
ATOM 1898 C C . LYS A 1 232 ? 5.540 73.329 -13.734 1.00 27.21 232 LYS A C 1
ATOM 1899 O O . LYS A 1 232 ? 5.382 72.496 -12.751 1.00 25.63 232 LYS A O 1
ATOM 1905 N N . ASP A 1 233 ? 6.251 73.016 -14.831 1.00 25.43 233 ASP A N 1
ATOM 1906 C CA . ASP A 1 233 ? 6.823 71.679 -14.891 1.00 25.70 233 ASP A CA 1
ATOM 1907 C C . ASP A 1 233 ? 8.256 71.647 -14.341 1.00 23.60 233 ASP A C 1
ATOM 1908 O O . ASP A 1 233 ? 8.939 70.590 -14.432 1.00 27.11 233 ASP A O 1
ATOM 1913 N N . ASN A 1 234 ? 8.727 72.794 -13.821 1.00 24.26 234 ASN A N 1
ATOM 1914 C CA . ASN A 1 234 ? 10.056 72.845 -13.206 1.00 25.23 234 ASN A CA 1
ATOM 1915 C C . ASN A 1 234 ? 9.798 72.839 -11.674 1.00 24.79 234 ASN A C 1
ATOM 1916 O O . ASN A 1 234 ? 8.836 73.492 -11.220 1.00 27.09 234 ASN A O 1
ATOM 1921 N N . VAL A 1 235 ? 10.579 72.049 -10.962 1.00 25.59 235 VAL A N 1
ATOM 1922 C CA . VAL A 1 235 ? 10.415 72.001 -9.495 1.00 23.62 235 VAL A CA 1
ATOM 1923 C C . VAL A 1 235 ? 11.769 72.294 -8.825 1.00 23.64 235 VAL A C 1
ATOM 1924 O O . VAL A 1 235 ? 12.849 71.759 -9.256 1.00 26.50 235 VAL A O 1
ATOM 1928 N N . TYR A 1 236 ? 11.774 73.252 -7.897 1.00 21.10 236 TYR A N 1
ATOM 1929 C CA . TYR A 1 236 ? 13.006 73.765 -7.265 1.00 23.31 236 TYR A CA 1
ATOM 1930 C C . TYR A 1 236 ? 13.050 73.273 -5.818 1.00 24.04 236 TYR A C 1
ATOM 1931 O O . TYR A 1 236 ? 12.091 73.423 -5.087 1.00 20.91 236 TYR A O 1
ATOM 1940 N N . VAL A 1 237 ? 14.133 72.618 -5.465 1.00 22.07 237 VAL A N 1
ATOM 1941 C CA . VAL A 1 237 ? 14.381 72.218 -4.032 1.00 20.30 237 VAL A CA 1
ATOM 1942 C C . VAL A 1 237 ? 15.721 72.803 -3.586 1.00 21.71 237 VAL A C 1
ATOM 1943 O O . VAL A 1 237 ? 16.790 72.419 -4.102 1.00 23.29 237 VAL A O 1
ATOM 1947 N N . ASN A 1 238 ? 15.674 73.760 -2.646 1.00 19.24 238 ASN A N 1
ATOM 1948 C CA . ASN A 1 238 ? 16.849 74.587 -2.299 1.00 19.10 238 ASN A CA 1
ATOM 1949 C C . ASN A 1 238 ? 17.129 74.417 -0.840 1.00 20.88 238 ASN A C 1
ATOM 1950 O O . ASN A 1 238 ? 16.396 74.901 0.020 1.00 21.13 238 ASN A O 1
ATOM 1955 N N . PHE A 1 239 ? 18.173 73.647 -0.535 1.00 19.12 239 PHE A N 1
ATOM 1956 C CA . PHE A 1 239 ? 18.505 73.391 0.885 1.00 19.36 239 PHE A CA 1
ATOM 1957 C C . PHE A 1 239 ? 19.375 74.465 1.476 1.00 22.15 239 PHE A C 1
ATOM 1958 O O . PHE A 1 239 ? 20.516 74.669 1.041 1.00 23.68 239 PHE A O 1
ATOM 1966 N N . LEU A 1 240 ? 18.846 75.152 2.487 1.00 21.19 240 LEU A N 1
ATOM 1967 C CA . LEU A 1 240 ? 19.617 76.206 3.179 1.00 19.40 240 LEU A CA 1
ATOM 1968 C C . LEU A 1 240 ? 20.564 75.580 4.219 1.00 23.10 240 LEU A C 1
ATOM 1969 O O . LEU A 1 240 ? 21.545 76.215 4.694 1.00 22.72 240 LEU A O 1
ATOM 1974 N N . SER A 1 241 ? 20.252 74.364 4.593 1.00 21.79 241 SER A N 1
ATOM 1975 C CA . SER A 1 241 ? 21.000 73.640 5.625 1.00 24.26 241 SER A CA 1
ATOM 1976 C C . SER A 1 241 ? 22.377 73.256 5.171 1.00 25.41 241 SER A C 1
ATOM 1977 O O . SER A 1 241 ? 22.675 73.039 3.991 1.00 23.63 241 SER A O 1
ATOM 1980 N N . VAL A 1 242 ? 23.278 73.188 6.138 1.00 24.89 242 VAL A N 1
ATOM 1981 C CA . VAL A 1 242 ? 24.666 72.870 5.830 1.00 25.98 242 VAL A CA 1
ATOM 1982 C C . VAL A 1 242 ? 25.246 72.089 6.979 1.00 24.75 242 VAL A C 1
ATOM 1983 O O . VAL A 1 242 ? 24.831 72.282 8.150 1.00 25.72 242 VAL A O 1
ATOM 1987 N N . ALA A 1 243 ? 26.225 71.248 6.676 1.00 24.28 243 ALA A N 1
ATOM 1988 C CA . ALA A 1 243 ? 26.804 70.399 7.678 1.00 26.79 243 ALA A CA 1
ATOM 1989 C C . ALA A 1 243 ? 27.746 71.132 8.607 1.00 27.68 243 ALA A C 1
ATOM 1990 O O . ALA A 1 243 ? 28.351 72.170 8.258 1.00 28.53 243 ALA A O 1
ATOM 1992 N N . SER A 1 244 ? 27.792 70.648 9.834 1.00 25.14 244 SER A N 1
ATOM 1993 C CA . SER A 1 244 ? 28.833 71.118 10.729 1.00 31.06 244 SER A CA 1
ATOM 1994 C C . SER A 1 244 ? 30.144 70.398 10.277 1.00 29.94 244 SER A C 1
ATOM 1995 O O . SER A 1 244 ? 30.129 69.239 9.814 1.00 37.64 244 SER A O 1
ATOM 1998 N N . GLY A 1 245 ? 31.302 70.990 10.464 1.00 40.80 245 GLY A N 1
ATOM 1999 C CA . GLY A 1 245 ? 32.523 70.166 10.231 1.00 39.28 245 GLY A CA 1
ATOM 2000 C C . GLY A 1 245 ? 32.906 69.161 11.332 1.00 48.90 245 GLY A C 1
ATOM 2001 O O . GLY A 1 245 ? 33.776 68.278 11.125 1.00 39.76 245 GLY A O 1
ATOM 2002 N N . GLY A 1 246 ? 32.259 69.288 12.497 1.00 43.53 246 GLY A N 1
ATOM 2003 C CA . GLY A 1 246 ? 32.350 68.293 13.613 1.00 45.10 246 GLY A CA 1
ATOM 2004 C C . GLY A 1 246 ? 32.080 69.038 14.902 1.00 42.19 246 GLY A C 1
ATOM 2005 O O . GLY A 1 246 ? 31.918 70.271 14.862 1.00 40.73 246 GLY A O 1
ATOM 2006 N N . SER A 1 247 ? 32.046 68.332 16.052 1.00 45.25 247 SER A N 1
ATOM 2007 C CA . SER A 1 247 ? 31.775 68.988 17.363 1.00 44.77 247 SER A CA 1
ATOM 2008 C C . SER A 1 247 ? 32.704 70.185 17.785 1.00 56.79 247 SER A C 1
ATOM 2009 O O . SER A 1 247 ? 32.256 71.132 18.477 1.00 53.30 247 SER A O 1
ATOM 2012 N N . ALA A 1 248 ? 33.985 70.131 17.391 1.00 61.49 248 ALA A N 1
ATOM 2013 C CA . ALA A 1 248 ? 34.913 71.246 17.686 1.00 60.91 248 ALA A CA 1
ATOM 2014 C C . ALA A 1 248 ? 34.740 72.481 16.739 1.00 54.78 248 ALA A C 1
ATOM 2015 O O . ALA A 1 248 ? 35.299 73.539 17.004 1.00 53.53 248 ALA A O 1
ATOM 2017 N N . PHE A 1 249 ? 33.915 72.341 15.693 1.00 47.85 249 PHE A N 1
ATOM 2018 C CA A PHE A 1 249 ? 33.676 73.326 14.601 0.50 46.60 249 PHE A CA 1
ATOM 2019 C CA B PHE A 1 249 ? 33.733 73.445 14.761 0.50 45.58 249 PHE A CA 1
ATOM 2020 C C . PHE A 1 249 ? 32.301 74.018 14.871 1.00 46.09 249 PHE A C 1
ATOM 2021 O O . PHE A 1 249 ? 31.564 73.690 15.825 1.00 47.67 249 PHE A O 1
ATOM 2036 N N . ASN A 1 250 ? 31.906 74.937 13.989 1.00 40.17 250 ASN A N 1
ATOM 2037 C CA . ASN A 1 250 ? 30.579 75.597 14.055 1.00 36.93 250 ASN A CA 1
ATOM 2038 C C . ASN A 1 250 ? 29.418 74.554 14.012 1.00 34.03 250 ASN A C 1
ATOM 2039 O O . ASN A 1 250 ? 29.476 73.663 13.148 1.00 32.37 250 ASN A O 1
ATOM 2044 N N . SER A 1 251 ? 28.408 74.677 14.880 1.00 28.35 251 SER A N 1
ATOM 2045 C CA . SER A 1 251 ? 27.184 73.739 14.875 1.00 28.21 251 SER A CA 1
ATOM 2046 C C . SER A 1 251 ? 26.303 74.032 13.626 1.00 28.73 251 SER A C 1
ATOM 2047 O O . SER A 1 251 ? 26.475 75.057 12.938 1.00 27.82 251 SER A O 1
ATOM 2050 N N . THR A 1 252 ? 25.387 73.106 13.318 1.00 27.90 252 THR A N 1
ATOM 2051 C CA . THR A 1 252 ? 24.448 73.386 12.221 1.00 25.98 252 THR A CA 1
ATOM 2052 C C . THR A 1 252 ? 23.573 74.624 12.569 1.00 27.50 252 THR A C 1
ATOM 2053 O O . THR A 1 252 ? 23.152 75.360 11.683 1.00 25.82 252 THR A O 1
ATOM 2057 N N . TYR A 1 253 ? 23.256 74.800 13.849 1.00 26.12 253 TYR A N 1
ATOM 2058 C CA . TYR A 1 253 ? 22.470 75.907 14.383 1.00 28.31 253 TYR A CA 1
ATOM 2059 C C . TYR A 1 253 ? 23.214 77.206 14.144 1.00 30.78 253 TYR A C 1
ATOM 2060 O O . TYR A 1 253 ? 22.642 78.184 13.653 1.00 28.26 253 TYR A O 1
ATOM 2069 N N . TYR A 1 254 ? 24.509 77.230 14.486 1.00 31.07 254 TYR A N 1
ATOM 2070 C CA . TYR A 1 254 ? 25.348 78.397 14.120 1.00 30.72 254 TYR A CA 1
ATOM 2071 C C . TYR A 1 254 ? 25.126 78.857 12.661 1.00 32.51 254 TYR A C 1
ATOM 2072 O O . TYR A 1 254 ? 24.794 80.001 12.414 1.00 30.73 254 TYR A O 1
ATOM 2081 N N . TYR A 1 255 ? 25.323 77.965 11.676 1.00 31.13 255 TYR A N 1
ATOM 2082 C CA . TYR A 1 255 ? 25.153 78.351 10.287 1.00 28.99 255 TYR A CA 1
ATOM 2083 C C . TYR A 1 255 ? 23.715 78.784 10.001 1.00 27.48 255 TYR A C 1
ATOM 2084 O O . TYR A 1 255 ? 23.523 79.828 9.340 1.00 29.46 255 TYR A O 1
ATOM 2093 N N . ALA A 1 256 ? 22.729 78.040 10.550 1.00 25.79 256 ALA A N 1
ATOM 2094 C CA . ALA A 1 256 ? 21.312 78.336 10.302 1.00 27.60 256 ALA A CA 1
ATOM 2095 C C . ALA A 1 256 ? 21.057 79.774 10.796 1.00 30.01 256 ALA A C 1
ATOM 2096 O O . ALA A 1 256 ? 20.350 80.532 10.155 1.00 29.47 256 ALA A O 1
ATOM 2098 N N . SER A 1 257 ? 21.650 80.125 11.924 1.00 30.07 257 SER A N 1
ATOM 2099 C CA . SER A 1 257 ? 21.415 81.453 12.513 1.00 31.03 257 SER A CA 1
ATOM 2100 C C . SER A 1 257 ? 21.843 82.630 11.651 1.00 31.70 257 SER A C 1
ATOM 2101 O O . SER A 1 257 ? 21.379 83.738 11.901 1.00 29.03 257 SER A O 1
ATOM 2104 N N . TYR A 1 258 ? 22.768 82.418 10.700 1.00 30.14 258 TYR A N 1
ATOM 2105 C CA . TYR A 1 258 ? 23.180 83.425 9.722 1.00 30.18 258 TYR A CA 1
ATOM 2106 C C . TYR A 1 258 ? 22.490 83.269 8.398 1.00 27.85 258 TYR A C 1
ATOM 2107 O O . TYR A 1 258 ? 22.070 84.254 7.820 1.00 29.10 258 TYR A O 1
ATOM 2116 N N . ILE A 1 259 ? 22.381 82.036 7.915 1.00 26.87 259 ILE A N 1
ATOM 2117 C CA . ILE A 1 259 ? 21.833 81.779 6.611 1.00 25.62 259 ILE A CA 1
ATOM 2118 C C . ILE A 1 259 ? 20.334 82.089 6.546 1.00 25.17 259 ILE A C 1
ATOM 2119 O O . ILE A 1 259 ? 19.880 82.715 5.614 1.00 26.74 259 ILE A O 1
ATOM 2124 N N . ASN A 1 260 ? 19.593 81.636 7.545 1.00 24.55 260 ASN A N 1
ATOM 2125 C CA . ASN A 1 260 ? 18.136 81.788 7.555 1.00 25.15 260 ASN A CA 1
ATOM 2126 C C . ASN A 1 260 ? 17.764 83.297 7.431 1.00 26.75 260 ASN A C 1
ATOM 2127 O O . ASN A 1 260 ? 17.052 83.703 6.515 1.00 26.08 260 ASN A O 1
ATOM 2132 N N . PRO A 1 261 ? 18.310 84.124 8.323 1.00 31.06 261 PRO A N 1
ATOM 2133 C CA . PRO A 1 261 ? 17.959 85.533 8.214 1.00 28.95 261 PRO A CA 1
ATOM 2134 C C . PRO A 1 261 ? 18.476 86.189 6.919 1.00 27.45 261 PRO A C 1
ATOM 2135 O O . PRO A 1 261 ? 17.748 87.032 6.382 1.00 29.30 261 PRO A O 1
ATOM 2139 N N . GLU A 1 262 ? 19.674 85.823 6.411 1.00 26.29 262 GLU A N 1
ATOM 2140 C CA . GLU A 1 262 ? 20.179 86.382 5.152 1.00 29.52 262 GLU A CA 1
ATOM 2141 C C . GLU A 1 262 ? 19.232 86.070 3.981 1.00 29.76 262 GLU A C 1
ATOM 2142 O O . GLU A 1 262 ? 18.846 86.932 3.170 1.00 29.71 262 GLU A O 1
ATOM 2148 N N . ILE A 1 263 ? 18.804 84.809 3.897 1.00 26.95 263 ILE A N 1
ATOM 2149 C CA . ILE A 1 263 ? 17.971 84.430 2.780 1.00 27.37 263 ILE A CA 1
ATOM 2150 C C . ILE A 1 263 ? 16.541 85.024 2.974 1.00 24.47 263 ILE A C 1
ATOM 2151 O O . ILE A 1 263 ? 15.927 85.433 1.969 1.00 27.14 263 ILE A O 1
ATOM 2156 N N . ALA A 1 264 ? 16.072 85.103 4.240 1.00 26.01 264 ALA A N 1
ATOM 2157 C CA . ALA A 1 264 ? 14.757 85.607 4.573 1.00 25.40 264 ALA A CA 1
ATOM 2158 C C . ALA A 1 264 ? 14.694 87.123 4.152 1.00 29.94 264 ALA A C 1
ATOM 2159 O O . ALA A 1 264 ? 13.739 87.533 3.525 1.00 27.53 264 ALA A O 1
ATOM 2161 N N . LYS A 1 265 ? 15.771 87.860 4.439 1.00 29.83 265 LYS A N 1
ATOM 2162 C CA . LYS A 1 265 ? 15.981 89.281 3.969 1.00 31.11 265 LYS A CA 1
ATOM 2163 C C . LYS A 1 265 ? 15.892 89.410 2.423 1.00 31.46 265 LYS A C 1
ATOM 2164 O O . LYS A 1 265 ? 15.234 90.276 1.883 1.00 29.98 265 LYS A O 1
ATOM 2170 N N . THR A 1 266 ? 16.543 88.505 1.702 1.00 28.48 266 THR A N 1
ATOM 2171 C CA . THR A 1 266 ? 16.543 88.470 0.242 1.00 31.03 266 THR A CA 1
ATOM 2172 C C . THR A 1 266 ? 15.169 88.265 -0.342 1.00 33.35 266 THR A C 1
ATOM 2173 O O . THR A 1 266 ? 14.737 89.016 -1.255 1.00 30.48 266 THR A O 1
ATOM 2177 N N . ILE A 1 267 ? 14.449 87.264 0.193 1.00 27.84 267 ILE A N 1
ATOM 2178 C CA . ILE A 1 267 ? 13.109 86.887 -0.282 1.00 29.07 267 ILE A CA 1
ATOM 2179 C C . ILE A 1 267 ? 12.159 88.073 -0.048 1.00 31.65 267 ILE A C 1
ATOM 2180 O O . ILE A 1 267 ? 11.413 88.436 -0.932 1.00 31.58 267 ILE A O 1
ATOM 2185 N N . LYS A 1 268 ? 12.244 88.674 1.120 1.00 32.08 268 LYS A N 1
ATOM 2186 C CA . LYS A 1 268 ? 11.327 89.757 1.494 1.00 33.77 268 LYS A CA 1
ATOM 2187 C C . LYS A 1 268 ? 11.564 90.954 0.514 1.00 37.06 268 LYS A C 1
ATOM 2188 O O . LYS A 1 268 ? 10.588 91.537 -0.015 1.00 37.83 268 LYS A O 1
ATOM 2194 N N . ALA A 1 269 ? 12.834 91.251 0.230 1.00 36.50 269 ALA A N 1
ATOM 2195 C CA . ALA A 1 269 ? 13.161 92.323 -0.734 1.00 42.38 269 ALA A CA 1
ATOM 2196 C C . ALA A 1 269 ? 12.732 91.996 -2.161 1.00 43.64 269 ALA A C 1
ATOM 2197 O O . ALA A 1 269 ? 12.478 92.905 -2.934 1.00 44.31 269 ALA A O 1
ATOM 2199 N N . ASN A 1 270 ? 12.616 90.705 -2.521 1.00 39.73 270 ASN A N 1
ATOM 2200 C CA . ASN A 1 270 ? 11.957 90.298 -3.791 1.00 39.65 270 ASN A CA 1
ATOM 2201 C C . ASN A 1 270 ? 10.424 90.398 -3.869 1.00 39.02 270 ASN A C 1
ATOM 2202 O O . ASN A 1 270 ? 9.830 90.174 -4.931 1.00 48.13 270 ASN A O 1
ATOM 2207 N N . GLY A 1 271 ? 9.750 90.668 -2.759 1.00 37.83 271 GLY A N 1
ATOM 2208 C CA . GLY A 1 271 ? 8.289 90.658 -2.786 1.00 43.29 271 GLY A CA 1
ATOM 2209 C C . GLY A 1 271 ? 7.709 89.337 -3.226 1.00 44.18 271 GLY A C 1
ATOM 2210 O O . GLY A 1 271 ? 8.197 88.281 -2.819 1.00 53.01 271 GLY A O 1
ATOM 2211 N N . LYS A 1 272 ? 6.672 89.369 -4.044 1.00 43.68 272 LYS A N 1
ATOM 2212 C CA . LYS A 1 272 ? 5.916 88.143 -4.340 1.00 44.10 272 LYS A CA 1
ATOM 2213 C C . LYS A 1 272 ? 6.405 87.452 -5.604 1.00 50.09 272 LYS A C 1
ATOM 2214 O O . LYS A 1 272 ? 5.752 87.540 -6.636 1.00 66.85 272 LYS A O 1
ATOM 2220 N N . ALA A 1 273 ? 7.524 86.739 -5.504 1.00 38.95 273 ALA A N 1
ATOM 2221 C CA . ALA A 1 273 ? 8.241 86.179 -6.626 1.00 34.65 273 ALA A CA 1
ATOM 2222 C C . ALA A 1 273 ? 8.325 84.671 -6.333 1.00 36.56 273 ALA A C 1
ATOM 2223 O O . ALA A 1 273 ? 8.320 84.292 -5.136 1.00 32.39 273 ALA A O 1
ATOM 2225 N N . ARG A 1 274 ? 8.414 83.840 -7.379 1.00 29.52 274 ARG A N 1
ATOM 2226 C CA . ARG A 1 274 ? 8.520 82.356 -7.152 1.00 26.02 274 ARG A CA 1
ATOM 2227 C C . ARG A 1 274 ? 9.877 82.025 -6.495 1.00 30.21 274 ARG A C 1
ATOM 2228 O O . ARG A 1 274 ? 10.859 82.515 -6.988 1.00 25.98 274 ARG A O 1
ATOM 2236 N N . THR A 1 275 ? 9.911 81.206 -5.395 1.00 27.76 275 THR A N 1
ATOM 2237 C CA . THR A 1 275 ? 11.153 80.867 -4.701 1.00 25.86 275 THR A CA 1
ATOM 2238 C C . THR A 1 275 ? 11.462 79.343 -4.872 1.00 22.90 275 THR A C 1
ATOM 2239 O O . THR A 1 275 ? 12.615 78.950 -4.666 1.00 24.60 275 THR A O 1
ATOM 2243 N N . GLY A 1 276 ? 10.433 78.529 -5.123 1.00 22.40 276 GLY A N 1
ATOM 2244 C CA . GLY A 1 276 ? 10.579 77.045 -5.046 1.00 20.60 276 GLY A CA 1
ATOM 2245 C C . GLY A 1 276 ? 10.453 76.590 -3.567 1.00 22.69 276 GLY A C 1
ATOM 2246 O O . GLY A 1 276 ? 9.882 77.295 -2.707 1.00 21.36 276 GLY A O 1
ATOM 2247 N N . TRP A 1 277 ? 10.888 75.355 -3.316 1.00 19.71 277 TRP A N 1
ATOM 2248 C CA . TRP A 1 277 ? 10.679 74.746 -1.987 1.00 19.49 277 TRP A CA 1
ATOM 2249 C C . TRP A 1 277 ? 12.019 74.900 -1.299 1.00 21.67 277 TRP A C 1
ATOM 2250 O O . TRP A 1 277 ? 13.017 74.380 -1.794 1.00 22.39 277 TRP A O 1
ATOM 2261 N N . LEU A 1 278 ? 12.051 75.642 -0.175 1.00 19.52 278 LEU A N 1
ATOM 2262 C CA . LEU A 1 278 ? 13.313 76.007 0.510 1.00 20.62 278 LEU A CA 1
ATOM 2263 C C . LEU A 1 278 ? 13.360 75.198 1.830 1.00 20.73 278 LEU A C 1
ATOM 2264 O O . LEU A 1 278 ? 12.390 75.254 2.654 1.00 21.20 278 LEU A O 1
ATOM 2269 N N . ILE A 1 279 ? 14.418 74.403 2.011 1.00 18.00 279 ILE A N 1
ATOM 2270 C CA . ILE A 1 279 ? 14.461 73.402 3.090 1.00 18.43 279 ILE A CA 1
ATOM 2271 C C . ILE A 1 279 ? 15.483 73.918 4.121 1.00 22.93 279 ILE A C 1
ATOM 2272 O O . ILE A 1 279 ? 16.633 74.148 3.765 1.00 22.13 279 ILE A O 1
ATOM 2277 N N . VAL A 1 280 ? 15.079 74.053 5.381 1.00 18.29 280 VAL A N 1
ATOM 2278 C CA . VAL A 1 280 ? 15.882 74.851 6.333 1.00 19.72 280 VAL A CA 1
ATOM 2279 C C . VAL A 1 280 ? 16.126 74.024 7.606 1.00 20.38 280 VAL A C 1
ATOM 2280 O O . VAL A 1 280 ? 15.377 73.109 7.968 1.00 20.14 280 VAL A O 1
ATOM 2284 N N . ASP A 1 281 ? 17.239 74.371 8.259 1.00 20.49 281 ASP A N 1
ATOM 2285 C CA . ASP A 1 281 ? 17.438 73.894 9.599 1.00 19.50 281 ASP A CA 1
ATOM 2286 C C . ASP A 1 281 ? 16.796 74.854 10.588 1.00 22.10 281 ASP A C 1
ATOM 2287 O O . ASP A 1 281 ? 16.684 76.095 10.323 1.00 22.39 281 ASP A O 1
ATOM 2292 N N . TYR A 1 282 ? 16.447 74.282 11.738 1.00 20.37 282 TYR A N 1
ATOM 2293 C CA . TYR A 1 282 ? 15.859 75.073 12.852 1.00 20.96 282 TYR A CA 1
ATOM 2294 C C . TYR A 1 282 ? 14.697 75.893 12.320 1.00 23.85 282 TYR A C 1
ATOM 2295 O O . TYR A 1 282 ? 14.576 77.066 12.567 1.00 23.86 282 TYR A O 1
ATOM 2304 N N . ALA A 1 283 ? 13.790 75.216 11.574 1.00 20.67 283 ALA A N 1
ATOM 2305 C CA . ALA A 1 283 ? 12.571 75.883 11.165 1.00 21.76 283 ALA A CA 1
ATOM 2306 C C . ALA A 1 283 ? 11.777 76.487 12.372 1.00 23.40 283 ALA A C 1
ATOM 2307 O O . ALA A 1 283 ? 11.514 75.783 13.373 1.00 25.98 283 ALA A O 1
ATOM 2309 N N . GLY A 1 284 ? 11.355 77.741 12.237 1.00 26.14 284 GLY A N 1
ATOM 2310 C CA . GLY A 1 284 ? 10.483 78.357 13.247 1.00 26.86 284 GLY A CA 1
ATOM 2311 C C . GLY A 1 284 ? 11.325 78.985 14.342 1.00 29.98 284 GLY A C 1
ATOM 2312 O O . GLY A 1 284 ? 10.771 79.661 15.247 1.00 31.92 284 GLY A O 1
ATOM 2313 N N . TYR A 1 285 ? 12.656 78.821 14.249 1.00 27.39 285 TYR A N 1
ATOM 2314 C CA . TYR A 1 285 ? 13.555 79.477 15.254 1.00 29.44 285 TYR A CA 1
ATOM 2315 C C . TYR A 1 285 ? 13.763 80.931 14.924 1.00 29.01 285 TYR A C 1
ATOM 2316 O O . TYR A 1 285 ? 14.268 81.273 13.859 1.00 31.52 285 TYR A O 1
ATOM 2325 N N . THR A 1 286 ? 13.407 81.827 15.853 1.00 30.32 286 THR A N 1
ATOM 2326 C CA . THR A 1 286 ? 13.456 83.275 15.489 1.00 29.86 286 THR A CA 1
ATOM 2327 C C . THR A 1 286 ? 14.569 84.015 16.278 1.00 32.74 286 THR A C 1
ATOM 2328 O O . THR A 1 286 ? 15.011 83.558 17.336 1.00 39.25 286 THR A O 1
ATOM 2332 N N . TRP A 1 287 ? 15.042 85.115 15.716 1.00 37.39 287 TRP A N 1
ATOM 2333 C CA . TRP A 1 287 ? 16.056 85.963 16.364 1.00 35.80 287 TRP A CA 1
ATOM 2334 C C . TRP A 1 287 ? 15.511 87.363 16.292 1.00 38.40 287 TRP A C 1
ATOM 2335 O O . TRP A 1 287 ? 15.320 87.916 15.207 1.00 43.99 287 TRP A O 1
ATOM 2346 N N . PRO A 1 288 ? 15.182 87.962 17.454 1.00 47.43 288 PRO A N 1
ATOM 2347 C CA . PRO A 1 288 ? 14.750 89.389 17.435 1.00 42.73 288 PRO A CA 1
ATOM 2348 C C . PRO A 1 288 ? 15.585 90.321 16.545 1.00 38.73 288 PRO A C 1
ATOM 2349 O O . PRO A 1 288 ? 16.801 90.296 16.637 1.00 44.61 288 PRO A O 1
ATOM 2353 N N . GLY A 1 289 ? 14.931 91.091 15.670 1.00 38.07 289 GLY A N 1
ATOM 2354 C CA . GLY A 1 289 ? 15.595 91.983 14.704 1.00 38.05 289 GLY A CA 1
ATOM 2355 C C . GLY A 1 289 ? 15.906 91.433 13.312 1.00 40.03 289 GLY A C 1
ATOM 2356 O O . GLY A 1 289 ? 16.439 92.136 12.456 1.00 43.68 289 GLY A O 1
ATOM 2357 N N . TYR A 1 290 ? 15.610 90.146 13.102 1.00 40.49 290 TYR A N 1
ATOM 2358 C CA . TYR A 1 290 ? 15.969 89.412 11.876 1.00 37.24 290 TYR A CA 1
ATOM 2359 C C . TYR A 1 290 ? 14.722 88.695 11.318 1.00 30.82 290 TYR A C 1
ATOM 2360 O O . TY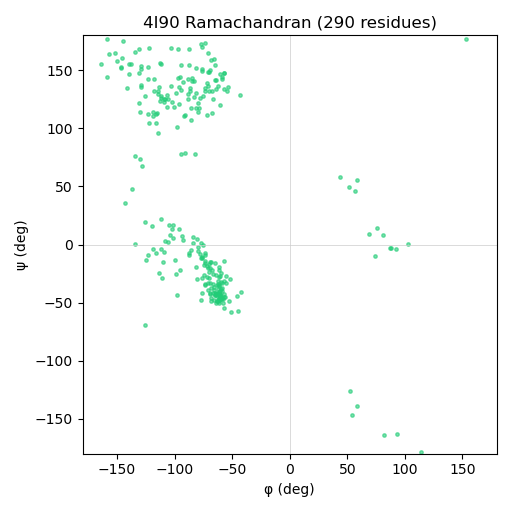R A 1 290 ? 13.896 88.175 12.065 1.00 32.99 290 TYR A O 1
ATOM 2369 N N . ASP A 1 291 ? 14.601 88.798 10.006 1.00 32.60 291 ASP A N 1
ATOM 2370 C CA . ASP A 1 291 ? 13.509 88.234 9.212 1.00 31.23 291 ASP A CA 1
ATOM 2371 C C . ASP A 1 291 ? 13.469 86.705 9.420 1.00 27.36 291 ASP A C 1
ATOM 2372 O O . ASP A 1 291 ? 14.548 86.070 9.608 1.00 27.24 291 ASP A O 1
ATOM 2377 N N . ASP A 1 292 ? 12.256 86.177 9.442 1.00 27.37 292 ASP A N 1
ATOM 2378 C CA . ASP A 1 292 ? 12.068 84.765 9.732 1.00 27.58 292 ASP A 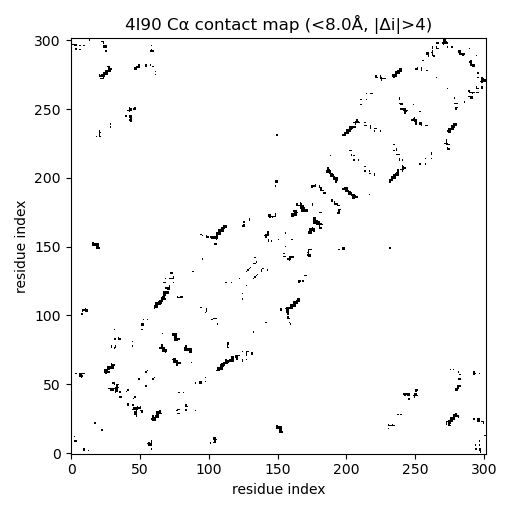CA 1
ATOM 2379 C C . ASP A 1 292 ? 11.950 84.015 8.397 1.00 27.09 292 ASP A C 1
ATOM 2380 O O . ASP A 1 292 ? 11.064 84.313 7.615 1.00 25.61 292 ASP A O 1
ATOM 2385 N N . ILE A 1 293 ? 12.843 83.051 8.148 1.00 22.82 293 ILE A N 1
ATOM 2386 C CA . ILE A 1 293 ? 12.814 82.392 6.788 1.00 21.35 293 ILE A CA 1
ATOM 2387 C C . ILE A 1 293 ? 11.471 81.684 6.497 1.00 22.72 293 ILE A C 1
ATOM 2388 O O . ILE A 1 293 ? 10.967 81.808 5.404 1.00 22.39 293 ILE A O 1
ATOM 2393 N N . VAL A 1 294 ? 10.881 81.018 7.465 1.00 22.75 294 VAL A N 1
ATOM 2394 C CA . VAL A 1 294 ? 9.630 80.229 7.204 1.00 22.98 294 VAL A CA 1
ATOM 2395 C C . VAL A 1 294 ? 8.553 81.333 6.846 1.00 25.33 294 VAL A C 1
ATOM 2396 O O . VAL A 1 294 ? 7.779 81.151 5.880 1.00 23.54 294 VAL A O 1
ATOM 2400 N N . SER A 1 295 ? 8.475 82.385 7.656 1.00 23.62 295 SER A N 1
ATOM 2401 C CA . SER A 1 295 ? 7.451 83.396 7.378 1.00 23.47 295 SER A CA 1
ATOM 2402 C C . SER A 1 295 ? 7.646 84.008 6.023 1.00 27.24 295 SER A C 1
ATOM 2403 O O . SER A 1 295 ? 6.669 84.226 5.315 1.00 25.57 295 SER A O 1
ATOM 2406 N N . GLU A 1 296 ? 8.872 84.330 5.662 1.00 26.59 296 GLU A N 1
ATOM 2407 C CA . GLU A 1 296 ? 9.105 84.980 4.353 1.00 27.79 296 GLU A CA 1
ATOM 2408 C C . GLU A 1 296 ? 8.860 84.066 3.170 1.00 25.29 296 GLU A C 1
ATOM 2409 O O . GLU A 1 296 ? 8.327 84.494 2.133 1.00 24.30 296 GLU A O 1
ATOM 2415 N N . ILE A 1 297 ? 9.152 82.775 3.344 1.00 23.89 297 ILE A N 1
ATOM 2416 C CA . ILE A 1 297 ? 8.771 81.850 2.202 1.00 21.56 297 ILE A CA 1
ATOM 2417 C C . ILE A 1 297 ? 7.212 81.848 2.074 1.00 21.87 297 ILE A C 1
ATOM 2418 O O . ILE A 1 297 ? 6.654 81.955 0.968 1.00 25.19 297 ILE A O 1
ATOM 2423 N N . ILE A 1 298 ? 6.488 81.776 3.201 1.00 21.82 298 ILE A N 1
ATOM 2424 C CA . ILE A 1 298 ? 5.032 81.709 3.158 1.00 23.71 298 ILE A CA 1
ATOM 2425 C C . ILE A 1 298 ? 4.514 83.010 2.448 1.00 23.97 298 ILE A C 1
ATOM 2426 O O . ILE A 1 298 ? 3.666 82.923 1.511 1.00 24.17 298 ILE A O 1
ATOM 2431 N N . ASP A 1 299 ? 5.066 84.169 2.831 1.00 25.40 299 ASP A N 1
ATOM 2432 C CA . ASP A 1 299 ? 4.521 85.456 2.301 1.00 24.96 299 ASP A CA 1
ATOM 2433 C C . ASP A 1 299 ? 4.919 85.737 0.898 1.00 30.51 299 ASP A C 1
ATOM 2434 O O . ASP A 1 299 ? 4.388 86.653 0.297 1.00 31.52 299 ASP A O 1
ATOM 2439 N N . SER A 1 300 ? 5.875 84.979 0.375 1.00 25.59 300 SER A N 1
ATOM 2440 C CA . SER A 1 300 ? 6.258 85.138 -1.018 1.00 27.51 300 SER A CA 1
ATOM 2441 C C . SER A 1 300 ? 5.219 84.661 -2.019 1.00 25.84 300 SER A C 1
ATOM 2442 O O . SER A 1 300 ? 5.331 85.013 -3.218 1.00 28.72 300 SER A O 1
ATOM 2445 N N . ASN A 1 301 ? 4.259 83.852 -1.567 1.00 25.38 301 ASN A N 1
ATOM 2446 C CA . ASN A 1 301 ? 3.154 83.249 -2.382 1.00 24.47 301 ASN A CA 1
ATOM 2447 C C . ASN A 1 301 ? 2.179 84.346 -2.781 1.00 33.20 301 ASN A C 1
ATOM 2448 O O . ASN A 1 301 ? 1.763 85.113 -1.910 1.00 32.49 301 ASN A O 1
ATOM 2453 N N . LYS A 1 302 ? 1.809 84.396 -4.045 1.00 33.42 302 LYS A N 1
ATOM 2454 C CA . LYS A 1 302 ? 0.837 85.421 -4.507 1.00 45.71 302 LYS A CA 1
ATOM 2455 C C . LYS A 1 302 ? -0.583 84.947 -4.188 1.00 52.48 302 LYS A C 1
ATOM 2456 O O . LYS A 1 302 ? -0.846 83.737 -4.140 1.00 58.82 302 LYS A O 1
ATOM 2462 N N . LEU A 1 303 ? -1.517 85.877 -3.987 1.00 52.28 303 LEU A N 1
ATOM 2463 C CA . LEU A 1 303 ? -2.869 85.471 -3.599 1.00 57.00 303 LEU A CA 1
ATOM 2464 C C . LEU A 1 303 ? -3.955 85.589 -4.679 1.00 61.52 303 LEU A C 1
ATOM 2465 O O . LEU A 1 303 ? -3.684 86.015 -5.810 1.00 58.25 303 LEU A O 1
#

CATH classification: 3.20.20.190

Secondary structure (DSSP, 8-state):
--GGGSGGGGGGGS-TTSBGGGS-EEEETTGGGGG---HHHHHHH----S-HHHHHHTT--EEEEEEEEEETTEEEEEETTEEEEEEHHHHHHHHHHHHHHSTT--EEEEEEE-SPPPTT--S-HHHHHIIIIIT-GGGTTTB-----SS-BHHHHTTSEEEEE-SSS-S--SSBT-STT-----TTEEEEEEETTTTEEEEEEE-TT--HHHHHHHHHHHHHHHHT---TTEEEEEE-----S-TTS--HHHHHHHHHHHHHHHHHHT-S----EEEESSTT---TTS--HHHHHHHTS--